Protein AF-A0A947VUD4-F1 (afdb_monomer)

Foldseek 3Di:
DDPVVVVVVVVVVVVVVVVVVVVVVVVVVVVVLQQAWEWEKEKAFADPDDFFKEWEKEAEQALAWDFQQNYKYKYWAAPPWDKDWPCVPQWPFDFPDWDADPNGITGMTITRDGGGDHHGDIDTHTMMGTPDDPPTGIDMDIDTDGPPPQDPDDDVNDQWDWDFDADPNGTYIYIYGYHYDDDDVVVVLVVLVVVLVVCVVVVWQKAWEDQVLCVLVVHHQVVDDDQATEMETQDPVSVVVCCVVQVVFWPAPWDQDQQQRKIWTWGADNSHIYIYIYGPNPLPNVCSVPFDWDQDPNDTHGYHDLVSNLSSLVSSCVRPPDDPVSVSSNVRSVVVVVVVD

Sequence (341 aa):
MDCDFWKTVLINVIAGAIVFILFSIFLIYLINHYRRPRLKLVCYKEFTREFNWLEVNIRNNGKTSLKEREINWHLYIPKSIDIEFLEKNKYKNEYAGPKKILNEPYNHYRDYNKFNSFPEREITIAKIKLNSIEDKKFKIYYYFSTLLGMQPRRTWGKWWYHKIAEKNGEIRFRYVPFIRIDYSMDVFKEVLLQINRELNKEKIRYLLVGSYALYLQGLVYNEKMPKDIDIIVSSQAELQKIENAWKEYIIEDRKQIPSTGGEQTRFRIKGVEVEVFWETKKTYSNFLEKPKWKKVDGQNIPLISPKDELEAKKAVVALRGYYNEDREKIEWLENLLSNKK

pLDDT: mean 77.35, std 18.02, range [33.47, 98.38]

Solvent-accessible surface area (backbone atoms only — not comparable to full-atom values): 18980 Å² total; per-residue (Å²): 134,61,72,64,59,56,50,54,53,50,51,52,52,53,52,52,50,52,53,52,50,54,49,49,53,49,50,52,49,48,54,54,62,64,60,37,37,34,45,36,40,36,44,45,76,60,39,95,68,84,60,45,31,47,35,38,25,45,26,28,72,18,74,40,57,48,52,77,60,50,50,40,41,37,39,34,38,40,64,88,51,50,72,42,69,77,51,60,90,84,41,71,70,39,79,74,46,80,44,74,58,97,89,39,62,20,39,28,35,34,37,66,60,75,50,81,34,48,53,77,34,75,40,80,77,43,46,33,38,51,78,54,71,82,91,68,45,51,25,75,48,70,48,81,48,40,82,74,76,63,63,69,72,69,58,93,83,43,67,50,54,75,45,79,45,75,58,96,92,36,36,32,40,36,40,34,45,55,43,53,61,76,80,57,69,66,57,57,50,53,43,51,58,48,50,54,53,53,34,57,72,72,68,51,64,58,29,30,32,68,60,40,31,36,42,80,71,79,40,66,63,89,84,47,77,62,83,47,43,40,35,40,32,83,36,68,69,52,52,52,50,48,50,65,76,42,55,92,30,57,77,40,76,78,39,78,35,81,62,45,63,19,40,37,36,34,30,42,54,98,44,46,39,33,40,41,34,26,57,69,70,37,56,63,56,68,46,59,82,67,48,44,74,43,80,54,96,89,40,77,42,44,20,52,45,72,68,54,48,43,53,23,48,53,50,50,32,75,57,63,51,85,48,74,71,57,50,55,49,44,54,51,44,52,55,59,61,58,77,72,113

Structure (mmCIF, N/CA/C/O backbone):
data_AF-A0A947VUD4-F1
#
_entry.id   AF-A0A947VUD4-F1
#
loop_
_atom_site.group_PDB
_atom_site.id
_atom_site.type_symbol
_atom_site.label_atom_id
_atom_site.label_alt_id
_atom_site.label_comp_id
_atom_site.label_asym_id
_atom_site.label_entity_id
_atom_site.label_seq_id
_atom_site.pdbx_PDB_ins_code
_atom_site.Cartn_x
_atom_site.Cartn_y
_atom_site.Cartn_z
_atom_site.occupancy
_atom_site.B_iso_or_equiv
_atom_site.auth_seq_id
_atom_site.auth_comp_id
_atom_site.auth_asym_id
_atom_site.auth_atom_id
_atom_site.pdbx_PDB_model_num
ATOM 1 N N . MET A 1 1 ? -46.675 -17.020 -36.380 1.00 60.97 1 MET A N 1
ATOM 2 C CA . MET A 1 1 ? -45.262 -16.594 -36.284 1.00 60.97 1 MET A CA 1
ATOM 3 C C . MET A 1 1 ? -44.427 -17.845 -36.175 1.00 60.97 1 MET A C 1
ATOM 5 O O . MET A 1 1 ? -44.702 -18.645 -35.289 1.00 60.97 1 MET A O 1
ATOM 9 N N . ASP A 1 2 ? -43.489 -18.035 -37.095 1.00 83.56 2 ASP A N 1
ATOM 10 C CA . ASP A 1 2 ? -42.713 -19.269 -37.183 1.00 83.56 2 ASP A CA 1
ATOM 11 C C . ASP A 1 2 ? -41.745 -19.426 -36.010 1.00 83.56 2 ASP A C 1
ATOM 13 O O . ASP A 1 2 ? -41.065 -18.477 -35.612 1.00 83.56 2 ASP A O 1
ATOM 17 N N . CYS A 1 3 ? -41.660 -20.645 -35.476 1.00 84.88 3 CYS A N 1
ATOM 18 C CA . CYS A 1 3 ? -40.696 -21.010 -34.437 1.00 84.88 3 CYS A CA 1
ATOM 19 C C . CYS A 1 3 ? -39.252 -20.732 -34.895 1.00 84.88 3 CYS A C 1
ATOM 21 O O . CYS A 1 3 ? -38.398 -20.344 -34.097 1.00 84.88 3 CYS A O 1
ATOM 23 N N . ASP A 1 4 ? -38.996 -20.853 -36.197 1.00 91.44 4 ASP A N 1
ATOM 24 C CA . ASP A 1 4 ? -37.671 -20.664 -36.775 1.00 91.44 4 ASP A CA 1
ATOM 25 C C . ASP A 1 4 ? -37.243 -19.193 -36.829 1.00 91.44 4 ASP A C 1
ATOM 27 O O . ASP A 1 4 ? -36.070 -18.904 -36.605 1.00 91.44 4 ASP A O 1
ATOM 31 N N . PHE A 1 5 ? -38.183 -18.249 -36.969 1.00 91.75 5 PHE A N 1
ATOM 32 C CA . PHE A 1 5 ? -37.875 -16.817 -36.864 1.00 91.75 5 P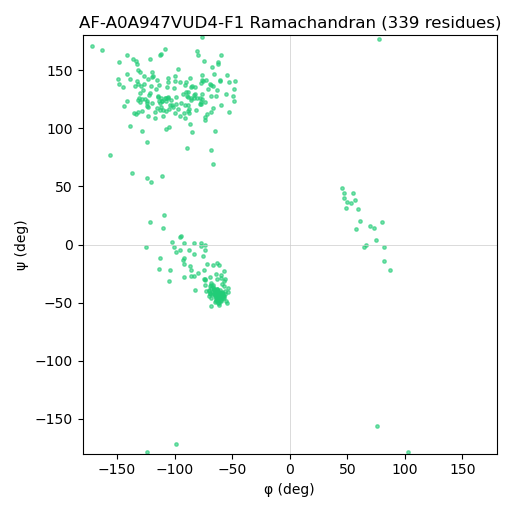HE A CA 1
ATOM 33 C C . PHE A 1 5 ? -37.293 -16.474 -35.486 1.00 91.75 5 PHE A C 1
ATOM 35 O O . PHE A 1 5 ? -36.233 -15.855 -35.381 1.00 91.75 5 PHE A O 1
ATOM 42 N N . TRP A 1 6 ? -37.944 -16.933 -34.415 1.00 91.56 6 TRP A N 1
ATOM 43 C CA . TRP A 1 6 ? -37.491 -16.668 -33.049 1.00 91.56 6 TRP A CA 1
ATOM 44 C C . TRP A 1 6 ? -36.177 -17.378 -32.711 1.00 91.56 6 TRP A C 1
ATOM 46 O O . TRP A 1 6 ? -35.350 -16.805 -31.999 1.00 91.56 6 TRP A O 1
ATOM 56 N N . LYS A 1 7 ? -35.926 -18.573 -33.266 1.00 92.50 7 LYS A N 1
ATOM 57 C CA . LYS A 1 7 ? -34.618 -19.241 -33.155 1.00 92.50 7 LYS A CA 1
ATOM 58 C C . LYS A 1 7 ? -33.511 -18.428 -33.823 1.00 92.50 7 LYS A C 1
ATOM 60 O O . LYS A 1 7 ? -32.467 -18.226 -33.209 1.00 92.50 7 LYS A O 1
ATOM 65 N N . THR A 1 8 ? -33.728 -17.928 -35.041 1.00 92.69 8 THR A N 1
ATOM 66 C CA . THR A 1 8 ? -32.739 -17.096 -35.745 1.00 92.69 8 THR A CA 1
ATOM 67 C C . THR A 1 8 ? -32.442 -15.809 -34.979 1.00 92.69 8 THR A C 1
ATOM 69 O O . THR A 1 8 ? -31.276 -15.444 -34.820 1.00 92.69 8 THR A O 1
ATOM 72 N N . VAL A 1 9 ? -33.473 -15.147 -34.443 1.00 89.81 9 VAL A N 1
ATOM 73 C CA . VAL A 1 9 ? -33.302 -13.959 -33.592 1.00 89.81 9 VAL A CA 1
ATOM 74 C C . VAL A 1 9 ? -32.471 -14.296 -32.351 1.00 89.81 9 VAL A C 1
ATOM 76 O O . VAL A 1 9 ? -31.495 -13.602 -32.069 1.00 89.81 9 VAL A O 1
ATOM 79 N N . LEU A 1 10 ? -32.791 -15.385 -31.646 1.00 91.94 10 LEU A N 1
ATOM 80 C CA . LEU A 1 10 ? -32.056 -15.806 -30.451 1.00 91.94 10 LEU A CA 1
ATOM 81 C C . LEU A 1 10 ? -30.583 -16.126 -30.753 1.00 91.94 10 LEU A C 1
ATOM 83 O O . LEU A 1 10 ? -29.703 -15.682 -30.017 1.00 91.94 10 LEU A O 1
ATOM 87 N N . ILE A 1 11 ? -30.299 -16.841 -31.847 1.00 95.12 11 ILE A N 1
ATOM 88 C CA . ILE A 1 11 ? -28.927 -17.168 -32.272 1.00 95.12 11 ILE A CA 1
ATOM 89 C C . ILE A 1 11 ? -28.123 -15.891 -32.536 1.00 95.12 11 ILE A C 1
ATOM 91 O O . ILE A 1 11 ? -27.000 -15.765 -32.050 1.00 95.12 11 ILE A O 1
ATOM 95 N N . ASN A 1 12 ? -28.700 -14.920 -33.247 1.00 93.38 12 ASN A N 1
ATOM 96 C CA . ASN A 1 12 ? -28.028 -13.653 -33.536 1.00 93.38 12 ASN A CA 1
ATOM 97 C C . ASN A 1 12 ? -27.784 -12.818 -32.272 1.00 93.38 12 ASN A C 1
ATOM 99 O O . ASN A 1 12 ? -26.720 -12.216 -32.134 1.00 93.38 12 ASN A O 1
ATOM 103 N N . VAL A 1 13 ? -28.726 -12.815 -31.322 1.00 91.56 13 VAL A N 1
ATOM 104 C CA . VAL A 1 13 ? -28.551 -12.145 -30.023 1.00 91.56 13 VAL A CA 1
ATOM 105 C C . VAL A 1 13 ? -27.419 -12.793 -29.222 1.00 91.56 13 VAL A C 1
ATOM 107 O O . VAL A 1 13 ? -26.556 -12.084 -28.704 1.00 91.56 13 VAL A O 1
ATOM 110 N N . ILE A 1 14 ? -27.368 -14.128 -29.162 1.00 94.38 14 ILE A N 1
ATOM 111 C CA . ILE A 1 14 ? -26.293 -14.863 -28.477 1.00 94.38 14 ILE A CA 1
ATOM 112 C C . ILE A 1 14 ? -24.941 -14.594 -29.150 1.00 94.38 14 ILE A C 1
ATOM 114 O O . ILE A 1 14 ? -23.967 -14.287 -28.463 1.00 94.38 14 ILE A O 1
ATOM 118 N N . ALA A 1 15 ? -24.872 -14.651 -30.482 1.00 94.00 15 ALA A N 1
ATOM 119 C CA . ALA A 1 15 ? -23.653 -14.358 -31.231 1.00 94.00 15 ALA A CA 1
ATOM 120 C C . ALA A 1 15 ? -23.167 -12.919 -30.983 1.00 94.00 15 ALA A C 1
ATOM 122 O O . ALA A 1 15 ? -21.988 -12.708 -30.693 1.00 94.00 15 ALA A O 1
ATOM 123 N N . GLY A 1 16 ? -24.078 -11.940 -31.008 1.00 93.19 16 GLY A N 1
ATOM 124 C CA . GLY A 1 16 ? -23.777 -10.546 -30.679 1.00 93.19 16 GLY A CA 1
ATOM 125 C C . GLY A 1 16 ? -23.241 -10.377 -29.254 1.00 93.19 16 GLY A C 1
ATOM 126 O O . GLY A 1 16 ? -22.236 -9.693 -29.050 1.00 93.19 16 GLY A O 1
ATOM 127 N N . ALA A 1 17 ? -23.847 -11.057 -28.276 1.00 90.62 17 ALA A N 1
ATOM 128 C CA . ALA A 1 17 ? -23.387 -11.040 -26.889 1.00 90.62 17 ALA A CA 1
ATOM 129 C C . ALA A 1 17 ? -21.979 -11.645 -26.733 1.00 90.62 17 ALA A C 1
ATOM 131 O O . ALA A 1 17 ? -21.136 -11.066 -26.047 1.00 90.62 17 ALA A O 1
ATOM 132 N N . ILE A 1 18 ? -21.688 -12.762 -27.408 1.00 92.88 18 ILE A N 1
ATOM 133 C CA . ILE A 1 18 ? -20.359 -13.396 -27.387 1.00 92.88 18 ILE A CA 1
ATOM 134 C C . ILE A 1 18 ? -19.300 -12.456 -27.973 1.00 92.88 18 ILE A C 1
ATOM 136 O O . ILE A 1 18 ? -18.256 -12.248 -27.352 1.00 92.88 18 ILE A O 1
ATOM 140 N N . VAL A 1 19 ? -19.569 -11.845 -29.132 1.00 92.56 19 VAL A N 1
ATOM 141 C CA . VAL A 1 19 ? -18.643 -10.890 -29.766 1.00 92.56 19 VAL A CA 1
ATOM 142 C C . VAL A 1 19 ? -18.378 -9.696 -28.847 1.00 92.56 19 VAL A C 1
ATOM 144 O O . VAL A 1 19 ? -17.222 -9.313 -28.661 1.00 92.56 19 VAL A O 1
ATOM 147 N N . PHE A 1 20 ? -19.417 -9.146 -28.215 1.00 89.94 20 PHE A N 1
ATOM 148 C CA . PHE A 1 20 ? -19.278 -8.036 -27.272 1.00 89.94 20 PHE A CA 1
ATOM 149 C C . PHE A 1 20 ? -18.426 -8.401 -26.044 1.00 89.94 20 PHE A C 1
ATOM 151 O O . PHE A 1 20 ? -17.565 -7.617 -25.630 1.00 89.94 20 PHE A O 1
ATOM 158 N N . ILE A 1 21 ? -18.615 -9.599 -25.480 1.00 90.69 21 ILE A N 1
ATOM 159 C CA . ILE A 1 21 ? -17.828 -10.095 -24.340 1.00 90.69 21 ILE A CA 1
ATOM 160 C C . ILE A 1 21 ? -16.359 -10.267 -24.740 1.00 90.69 21 ILE A C 1
ATOM 162 O O . ILE A 1 21 ? -15.472 -9.774 -24.042 1.00 90.69 21 ILE A O 1
ATOM 166 N N . LEU A 1 22 ? -16.088 -10.915 -25.877 1.00 89.31 22 LEU A N 1
ATOM 167 C CA . LEU A 1 22 ? -14.724 -11.117 -26.373 1.00 89.31 22 LEU A CA 1
ATOM 168 C C . LEU A 1 22 ? -14.025 -9.784 -26.661 1.00 89.31 22 LEU A C 1
ATOM 170 O O . LEU A 1 22 ? -12.870 -9.601 -26.273 1.00 89.31 22 LEU A O 1
ATOM 174 N N . PHE A 1 23 ? -14.731 -8.828 -27.269 1.00 85.94 23 PHE A N 1
ATOM 175 C CA . PHE A 1 23 ? -14.202 -7.488 -27.507 1.00 85.94 23 PHE A CA 1
ATOM 176 C C . PHE A 1 23 ? -13.921 -6.739 -26.199 1.00 85.94 23 PHE A C 1
ATOM 178 O O . PHE A 1 23 ? -12.871 -6.116 -26.066 1.00 85.94 23 PHE A O 1
ATOM 185 N N . SER A 1 24 ? -14.796 -6.851 -25.197 1.00 82.88 24 SER A N 1
ATOM 186 C CA . SER A 1 24 ? -14.575 -6.257 -23.871 1.00 82.88 24 SER A CA 1
ATOM 187 C C . SER A 1 24 ? -13.358 -6.860 -23.167 1.00 82.88 24 SER A C 1
ATOM 189 O O . SER A 1 24 ? -12.537 -6.123 -22.622 1.00 82.88 24 SER A O 1
ATOM 191 N N . ILE A 1 25 ? -13.181 -8.186 -23.227 1.00 82.62 25 ILE A N 1
ATOM 192 C CA . ILE A 1 25 ? -11.988 -8.870 -22.701 1.00 82.62 25 ILE A CA 1
ATOM 193 C C . ILE A 1 25 ? -10.729 -8.383 -23.427 1.00 82.62 25 ILE A C 1
ATOM 195 O O . ILE A 1 25 ? -9.727 -8.070 -22.780 1.00 82.62 25 ILE A O 1
ATOM 199 N N . PHE A 1 26 ? -10.779 -8.274 -24.757 1.00 83.38 26 PHE A N 1
ATOM 200 C CA . PHE A 1 26 ? -9.682 -7.744 -25.561 1.00 83.38 26 PHE A CA 1
ATOM 201 C C . PHE A 1 26 ? -9.360 -6.286 -25.207 1.00 83.38 26 PHE A C 1
ATOM 203 O O . PHE A 1 26 ? -8.190 -5.946 -25.039 1.00 83.38 26 PHE A O 1
ATOM 210 N N . LEU A 1 27 ? -10.369 -5.435 -25.016 1.00 76.75 27 LEU A N 1
ATOM 211 C CA . LEU A 1 27 ? -10.187 -4.035 -24.640 1.00 76.75 27 LEU A CA 1
ATOM 212 C C . LEU A 1 27 ? -9.585 -3.905 -23.235 1.00 76.75 27 LEU A C 1
ATOM 214 O O . LEU A 1 27 ? -8.649 -3.133 -23.045 1.00 76.75 27 LEU A O 1
ATOM 218 N N . ILE A 1 28 ? -10.050 -4.700 -22.265 1.00 70.62 28 ILE A N 1
ATOM 219 C CA . ILE A 1 28 ? -9.462 -4.775 -20.917 1.00 70.62 28 ILE A CA 1
ATOM 220 C C . ILE A 1 28 ? -8.007 -5.243 -21.001 1.00 70.62 28 ILE A C 1
ATOM 222 O O . ILE A 1 28 ? -7.130 -4.646 -20.375 1.00 70.62 28 ILE A O 1
ATOM 226 N N . TYR A 1 29 ? -7.725 -6.279 -21.796 1.00 78.38 29 TYR A N 1
ATOM 227 C CA . TYR A 1 29 ? -6.362 -6.744 -22.044 1.00 78.38 29 TYR A CA 1
ATOM 228 C C . TYR A 1 29 ? -5.492 -5.630 -22.631 1.00 78.38 29 TYR A C 1
ATOM 230 O O . TYR A 1 29 ? -4.378 -5.417 -22.153 1.00 78.38 29 TYR A O 1
ATOM 238 N N . LEU A 1 30 ? -6.001 -4.896 -23.621 1.00 70.88 30 LEU A N 1
ATOM 239 C CA . LEU A 1 30 ? -5.296 -3.814 -24.294 1.00 70.88 30 LEU A CA 1
ATOM 240 C C . LEU A 1 30 ? -5.015 -2.661 -23.321 1.00 70.88 30 LEU A C 1
ATOM 242 O O . LEU A 1 30 ? -3.862 -2.264 -23.161 1.00 70.88 30 LEU A O 1
ATOM 246 N N . ILE A 1 31 ? -6.025 -2.196 -22.582 1.00 66.62 31 ILE A N 1
ATOM 247 C CA . ILE A 1 31 ? -5.882 -1.180 -21.529 1.00 66.62 31 ILE A CA 1
ATOM 248 C C . ILE A 1 31 ? -4.832 -1.619 -20.504 1.00 66.62 31 ILE A C 1
ATOM 250 O O . ILE A 1 31 ? -3.905 -0.862 -20.208 1.00 66.62 31 ILE A O 1
ATOM 254 N N . ASN A 1 32 ? -4.917 -2.854 -20.006 1.00 62.78 32 ASN A N 1
ATOM 255 C CA . ASN A 1 32 ? -3.951 -3.394 -19.053 1.00 62.78 32 ASN A CA 1
ATOM 256 C C . ASN A 1 32 ? -2.546 -3.490 -19.655 1.00 62.78 32 ASN A C 1
ATOM 258 O O . ASN A 1 32 ? -1.571 -3.181 -18.979 1.00 62.78 32 ASN A O 1
ATOM 262 N N . HIS A 1 33 ? -2.415 -3.878 -20.924 1.00 65.44 33 HIS A N 1
ATOM 263 C CA . HIS A 1 33 ? -1.137 -3.951 -21.626 1.00 65.44 33 HIS A CA 1
ATOM 264 C C . HIS A 1 33 ? -0.489 -2.566 -21.782 1.00 65.44 33 HIS A C 1
ATOM 266 O O . HIS A 1 33 ? 0.713 -2.416 -21.548 1.00 65.44 33 HIS A O 1
ATOM 272 N N . TYR A 1 34 ? -1.272 -1.543 -22.138 1.00 61.34 34 TYR A N 1
ATOM 273 C CA . TYR A 1 34 ? -0.784 -0.171 -22.293 1.00 61.34 34 TYR A CA 1
ATOM 274 C C . TYR A 1 34 ? -0.493 0.520 -20.956 1.00 61.34 34 TYR A C 1
ATOM 276 O O . TYR A 1 34 ? 0.424 1.336 -20.896 1.00 61.34 34 TYR A O 1
ATOM 284 N N . ARG A 1 35 ? -1.200 0.166 -19.876 1.00 56.06 35 ARG A N 1
ATOM 285 C CA . ARG A 1 35 ? -0.977 0.719 -18.527 1.00 56.06 35 ARG A CA 1
ATOM 286 C C . ARG A 1 35 ? 0.262 0.173 -17.811 1.00 56.06 35 ARG A C 1
ATOM 288 O O . ARG A 1 35 ? 0.645 0.724 -16.782 1.00 56.06 35 ARG A O 1
ATOM 295 N N . ARG A 1 36 ? 0.915 -0.871 -18.335 1.00 58.88 36 ARG A N 1
ATOM 296 C CA . ARG A 1 36 ? 2.110 -1.462 -17.707 1.00 58.88 36 ARG A CA 1
ATOM 297 C C . ARG A 1 36 ? 3.285 -0.473 -17.655 1.00 58.88 36 ARG A C 1
ATOM 299 O O . ARG A 1 36 ? 3.614 0.117 -18.692 1.00 58.88 36 ARG A O 1
ATOM 306 N N . PRO A 1 37 ? 3.969 -0.338 -16.503 1.00 56.22 37 PRO A N 1
ATOM 307 C CA . PRO A 1 37 ? 5.265 0.324 -16.406 1.00 56.22 37 PRO A CA 1
ATOM 308 C C . PRO A 1 37 ? 6.249 -0.164 -17.478 1.00 56.22 37 PRO A C 1
ATOM 310 O O . PRO A 1 37 ? 6.388 -1.367 -17.721 1.00 56.22 37 PRO A O 1
ATOM 313 N N . ARG A 1 38 ? 6.941 0.778 -18.133 1.00 59.75 38 ARG A N 1
ATOM 314 C CA . ARG A 1 38 ? 7.948 0.480 -19.159 1.00 59.75 38 ARG A CA 1
ATOM 315 C C . ARG A 1 38 ? 9.314 0.981 -18.708 1.00 59.75 38 ARG A C 1
ATOM 317 O O . ARG A 1 38 ? 9.584 2.184 -18.733 1.00 59.75 38 ARG A O 1
ATOM 324 N N . LEU A 1 39 ? 10.197 0.051 -18.367 1.00 63.22 39 LEU A N 1
ATOM 325 C CA . LEU A 1 39 ? 11.610 0.346 -18.155 1.00 63.22 39 LEU A CA 1
ATOM 326 C C . LEU A 1 39 ? 12.301 0.396 -19.524 1.00 63.22 39 LEU A C 1
ATOM 328 O O . LEU A 1 39 ? 12.348 -0.612 -20.224 1.00 63.22 39 LEU A O 1
ATOM 332 N N . LYS A 1 40 ? 12.828 1.551 -19.941 1.00 65.06 40 LYS A N 1
ATOM 333 C CA . LYS A 1 40 ? 13.604 1.661 -21.185 1.00 65.06 40 LYS A CA 1
ATOM 334 C C . LYS A 1 40 ? 15.060 1.983 -20.859 1.00 65.06 40 LYS A C 1
ATOM 336 O O . LYS A 1 40 ? 15.359 3.004 -20.245 1.00 65.06 40 LYS A O 1
ATOM 341 N N . LEU A 1 41 ? 15.969 1.129 -21.306 1.00 67.00 41 LEU A N 1
ATOM 342 C CA . LEU A 1 41 ? 17.409 1.345 -21.235 1.00 67.00 41 LEU A CA 1
ATOM 343 C C . LEU A 1 41 ? 17.938 1.619 -22.646 1.00 67.00 41 LEU A C 1
ATOM 345 O O . LEU A 1 41 ? 17.676 0.842 -23.562 1.00 67.00 41 LEU A O 1
ATOM 349 N N . VAL A 1 42 ? 18.646 2.730 -22.839 1.00 63.12 42 VAL A N 1
ATOM 350 C CA . VAL A 1 42 ? 19.171 3.160 -24.142 1.00 63.12 42 VAL A CA 1
ATOM 351 C C . VAL A 1 42 ? 20.690 3.334 -24.056 1.00 63.12 42 VAL A C 1
ATOM 353 O O . VAL A 1 42 ? 21.207 4.250 -23.425 1.00 63.12 42 VAL A O 1
ATOM 356 N N . CYS A 1 43 ? 21.447 2.463 -24.707 1.00 63.84 43 CYS A N 1
ATOM 357 C CA . CYS A 1 43 ? 22.905 2.548 -24.719 1.00 63.84 43 CYS A CA 1
ATOM 358 C C . CYS A 1 43 ? 23.378 3.510 -25.823 1.00 63.84 43 CYS A C 1
ATOM 360 O O . CYS A 1 43 ? 23.499 3.111 -26.964 1.00 63.84 43 CYS A O 1
ATOM 362 N N . TYR A 1 44 ? 23.664 4.768 -25.526 1.00 59.72 44 TYR A N 1
ATOM 363 C CA . TYR A 1 44 ? 24.331 5.703 -26.444 1.00 59.72 44 TYR A CA 1
ATOM 364 C C . TYR A 1 44 ? 25.848 5.446 -26.549 1.00 59.72 44 TYR A C 1
ATOM 366 O O . TYR A 1 44 ? 26.405 4.567 -25.889 1.00 59.72 44 TYR A O 1
ATOM 374 N N . LYS A 1 45 ? 26.549 6.224 -27.381 1.00 54.06 45 LYS A N 1
ATOM 375 C CA . LYS A 1 45 ? 27.951 6.008 -27.781 1.00 54.06 45 LYS A CA 1
ATOM 376 C C . LYS A 1 45 ? 28.955 7.046 -27.222 1.00 54.06 45 LYS A C 1
ATOM 378 O O . LYS A 1 45 ? 29.602 7.727 -27.997 1.00 54.06 45 LYS A O 1
ATOM 383 N N . GLU A 1 46 ? 29.100 7.225 -25.902 1.00 49.75 46 GLU A N 1
ATOM 384 C CA . GLU A 1 46 ? 30.074 8.166 -25.289 1.00 49.75 46 GLU A CA 1
ATOM 385 C C . GLU A 1 46 ? 30.500 7.805 -23.812 1.00 49.75 46 GLU A C 1
ATOM 387 O O . GLU A 1 46 ? 30.039 8.439 -22.869 1.00 49.75 46 GLU A O 1
ATOM 392 N N . PHE A 1 47 ? 31.388 6.823 -23.544 1.00 45.72 47 PHE A N 1
ATOM 393 C CA . PHE A 1 47 ? 32.081 6.652 -22.226 1.00 45.72 47 PHE A CA 1
ATOM 394 C C . PHE A 1 47 ? 33.567 7.014 -22.301 1.00 45.72 47 PHE A C 1
ATOM 396 O O . PHE A 1 47 ? 34.148 7.078 -23.378 1.00 45.72 47 PHE A O 1
ATOM 403 N N . THR A 1 48 ? 34.214 7.135 -21.141 1.00 40.66 48 THR A N 1
ATOM 404 C CA . THR A 1 48 ? 35.674 7.284 -20.999 1.00 40.66 48 THR A CA 1
ATOM 405 C C . THR A 1 48 ? 36.404 6.000 -20.578 1.00 40.66 48 THR A C 1
ATOM 407 O O . THR A 1 48 ? 37.617 6.037 -20.403 1.00 40.66 48 THR A O 1
ATOM 410 N N . ARG A 1 49 ? 35.703 4.867 -20.411 1.00 46.81 49 ARG A N 1
ATOM 411 C CA . ARG A 1 49 ? 36.281 3.563 -20.024 1.00 46.81 49 ARG A CA 1
ATOM 412 C C . ARG A 1 49 ? 35.662 2.405 -20.808 1.00 46.81 49 ARG A C 1
ATOM 414 O O . ARG A 1 49 ? 34.458 2.403 -21.057 1.00 46.81 49 ARG A O 1
ATOM 421 N N . GLU A 1 50 ? 36.490 1.433 -21.159 1.00 55.81 50 GLU A N 1
ATOM 422 C CA . GLU A 1 50 ? 36.095 0.200 -21.843 1.00 55.81 50 GLU A CA 1
ATOM 423 C C . GLU A 1 50 ? 35.415 -0.761 -20.860 1.00 55.81 50 GLU A C 1
ATOM 425 O O . GLU A 1 50 ? 35.791 -0.834 -19.689 1.00 55.81 50 GLU A O 1
ATOM 430 N N . PHE A 1 51 ? 34.377 -1.470 -21.303 1.00 59.50 51 PHE A N 1
ATOM 431 C CA . PHE A 1 51 ? 33.753 -2.535 -20.520 1.00 59.50 51 PHE A CA 1
ATOM 432 C C . PHE A 1 51 ? 33.285 -3.661 -21.432 1.00 59.50 51 PHE A C 1
ATOM 434 O O . PHE A 1 51 ? 32.655 -3.413 -22.451 1.00 59.50 51 PHE A O 1
ATOM 441 N N . ASN A 1 52 ? 33.550 -4.902 -21.030 1.00 68.25 52 ASN A N 1
ATOM 442 C CA . ASN A 1 52 ? 33.274 -6.087 -21.849 1.00 68.25 52 ASN A CA 1
ATOM 443 C C . ASN A 1 52 ? 31.880 -6.663 -21.545 1.00 68.25 52 ASN A C 1
ATOM 445 O O . ASN A 1 52 ? 31.331 -7.446 -22.321 1.00 68.25 52 ASN A O 1
ATOM 449 N N . TRP A 1 53 ? 31.301 -6.265 -20.402 1.00 70.75 53 TRP A N 1
ATOM 450 C CA . TRP A 1 53 ? 30.031 -6.781 -19.898 1.00 70.75 53 TRP A CA 1
ATOM 451 C C . TRP A 1 53 ? 29.118 -5.664 -19.414 1.00 70.75 53 TRP A C 1
ATOM 453 O O . TRP A 1 53 ? 29.536 -4.789 -18.651 1.00 70.75 53 TRP A O 1
ATOM 463 N N . LEU A 1 54 ? 27.843 -5.775 -19.778 1.00 72.62 54 LEU A N 1
ATOM 464 C CA . LEU A 1 54 ? 26.740 -5.007 -19.219 1.00 72.62 54 LEU A CA 1
ATOM 465 C C . LEU A 1 54 ? 25.825 -5.951 -18.430 1.00 72.62 54 LEU A C 1
ATOM 467 O O . LEU A 1 54 ? 25.200 -6.854 -18.986 1.00 72.62 54 LEU A O 1
ATOM 471 N N . GLU A 1 55 ? 25.743 -5.732 -17.123 1.00 77.31 55 GLU A N 1
ATOM 472 C CA . GLU A 1 55 ? 24.797 -6.392 -16.227 1.00 77.31 55 GLU A CA 1
ATOM 473 C C . GLU A 1 55 ? 23.726 -5.374 -15.822 1.00 77.31 55 GLU A C 1
ATOM 475 O O . GLU A 1 55 ? 24.040 -4.307 -15.295 1.00 77.31 55 GLU A O 1
ATOM 480 N N . VAL A 1 56 ? 22.459 -5.686 -16.070 1.00 72.06 56 VAL A N 1
ATOM 481 C CA . VAL A 1 56 ? 21.319 -4.850 -15.684 1.00 72.06 56 VAL A CA 1
ATOM 482 C C . VAL A 1 56 ? 20.566 -5.566 -14.575 1.00 72.06 56 VAL A C 1
ATOM 484 O O . VAL A 1 56 ? 19.994 -6.631 -14.809 1.00 72.06 56 VAL A O 1
ATOM 487 N N . ASN A 1 57 ? 20.538 -4.968 -13.386 1.00 72.44 57 ASN A N 1
ATOM 488 C CA . ASN A 1 57 ? 19.839 -5.501 -12.221 1.00 72.44 57 ASN A CA 1
ATOM 489 C C . ASN A 1 57 ? 18.691 -4.579 -11.827 1.00 72.44 57 ASN A C 1
ATOM 491 O O . ASN A 1 57 ? 18.901 -3.406 -11.588 1.00 72.44 57 ASN A O 1
ATOM 495 N N . ILE A 1 58 ? 17.474 -5.075 -11.675 1.00 67.12 58 ILE A N 1
ATOM 496 C CA . ILE A 1 58 ? 16.399 -4.280 -11.078 1.00 67.12 58 ILE A CA 1
ATOM 497 C C . ILE A 1 58 ? 16.435 -4.476 -9.568 1.00 67.12 58 ILE A C 1
ATOM 499 O O . ILE A 1 58 ? 16.440 -5.614 -9.100 1.00 67.12 58 ILE A O 1
ATOM 503 N N . ARG A 1 59 ? 16.398 -3.379 -8.805 1.00 65.25 59 ARG A N 1
ATOM 504 C CA . ARG A 1 59 ? 16.095 -3.436 -7.374 1.00 65.25 59 ARG A CA 1
ATOM 505 C C . ARG A 1 59 ? 14.689 -2.919 -7.122 1.00 65.25 59 ARG A C 1
ATOM 507 O O . ARG A 1 59 ? 14.337 -1.804 -7.516 1.00 65.25 59 ARG A O 1
ATOM 514 N N . ASN A 1 60 ? 13.893 -3.733 -6.447 1.00 64.56 60 ASN A N 1
ATOM 515 C CA . ASN A 1 60 ? 12.561 -3.346 -6.026 1.00 64.56 60 ASN A CA 1
ATOM 516 C C . ASN A 1 60 ? 12.625 -2.637 -4.671 1.00 64.56 60 ASN A C 1
ATOM 518 O O . ASN A 1 60 ? 12.794 -3.278 -3.641 1.00 64.56 60 ASN A O 1
ATOM 522 N N . ASN A 1 61 ? 12.491 -1.313 -4.684 1.00 58.03 61 ASN A N 1
ATOM 523 C CA . ASN A 1 61 ? 12.422 -0.489 -3.473 1.00 58.03 61 ASN A CA 1
ATOM 524 C C . ASN A 1 61 ? 10.964 -0.218 -3.047 1.00 58.03 61 ASN A C 1
ATOM 526 O O . ASN A 1 61 ? 10.718 0.617 -2.176 1.00 58.03 61 ASN A O 1
ATOM 530 N N . GLY A 1 62 ? 9.990 -0.853 -3.706 1.00 53.94 62 GLY A N 1
ATOM 531 C CA . GLY A 1 62 ? 8.586 -0.851 -3.303 1.00 53.94 62 GLY A CA 1
ATOM 532 C C . GLY A 1 62 ? 8.304 -1.862 -2.188 1.00 53.94 62 GLY A C 1
ATOM 533 O O . GLY A 1 62 ? 9.121 -2.732 -1.891 1.00 53.94 62 GLY A O 1
ATOM 534 N N . LYS A 1 63 ? 7.126 -1.749 -1.565 1.00 51.41 63 LYS A N 1
ATOM 535 C CA . LYS A 1 63 ? 6.719 -2.592 -0.426 1.00 51.41 63 LYS A CA 1
ATOM 536 C C . LYS A 1 63 ? 6.135 -3.976 -0.835 1.00 51.41 63 LYS A C 1
ATOM 538 O O . LYS A 1 63 ? 5.965 -4.823 0.040 1.00 51.41 63 LYS A O 1
ATOM 543 N N . THR A 1 64 ? 5.877 -4.264 -2.125 1.00 48.50 64 THR A N 1
ATOM 544 C CA . THR A 1 64 ? 5.407 -5.588 -2.636 1.00 48.50 64 THR A CA 1
ATOM 545 C C . THR A 1 64 ? 6.432 -6.312 -3.489 1.00 48.50 64 THR A C 1
ATOM 547 O O . THR A 1 64 ? 7.339 -5.679 -4.001 1.00 48.50 64 THR A O 1
ATOM 550 N N . SER A 1 65 ? 6.258 -7.620 -3.728 1.00 50.16 65 SER A N 1
ATOM 551 C CA . SER A 1 65 ? 6.928 -8.304 -4.840 1.00 50.16 65 SER A CA 1
ATOM 552 C C . SER A 1 65 ? 6.406 -7.798 -6.189 1.00 50.16 65 SER A C 1
ATOM 554 O O . SER A 1 65 ? 5.189 -7.697 -6.356 1.00 50.16 65 SER A O 1
ATOM 556 N N . LEU A 1 66 ? 7.296 -7.554 -7.153 1.00 53.25 66 LEU A N 1
ATOM 557 C CA . LEU A 1 66 ? 6.902 -7.355 -8.552 1.00 53.25 66 LEU A CA 1
ATOM 558 C C . LEU A 1 66 ? 6.181 -8.622 -9.035 1.00 53.25 66 LEU A C 1
ATOM 560 O O . LEU A 1 66 ? 6.750 -9.711 -8.954 1.00 53.25 66 LEU A O 1
ATOM 564 N N . LYS A 1 67 ? 4.918 -8.509 -9.459 1.00 50.69 67 LYS A N 1
ATOM 565 C CA . LYS A 1 67 ? 4.159 -9.642 -10.008 1.00 50.69 67 LYS A CA 1
ATOM 566 C C . LYS A 1 67 ? 4.537 -9.895 -11.466 1.00 50.69 67 LYS A C 1
ATOM 568 O O . LYS A 1 67 ? 5.091 -9.051 -12.175 1.00 50.69 67 LYS A O 1
ATOM 573 N N . GLU A 1 68 ? 4.177 -11.089 -11.928 1.00 50.12 68 GLU A N 1
ATOM 574 C CA . GLU A 1 68 ? 4.334 -11.519 -13.313 1.00 50.12 68 GLU A CA 1
ATOM 575 C C . GLU A 1 68 ? 3.801 -10.449 -14.292 1.00 50.12 68 GLU A C 1
ATOM 577 O O . GLU A 1 68 ? 2.630 -10.081 -14.232 1.00 50.12 68 GLU A O 1
ATOM 582 N N . ARG A 1 69 ? 4.648 -9.983 -15.226 1.00 53.84 69 ARG A N 1
ATOM 583 C CA . ARG A 1 69 ? 4.306 -9.034 -16.312 1.00 53.84 69 ARG A CA 1
ATOM 584 C C . ARG A 1 69 ? 4.075 -7.569 -15.898 1.00 53.84 69 ARG A C 1
ATOM 586 O O . ARG A 1 69 ? 3.562 -6.800 -16.714 1.00 53.84 69 ARG A O 1
ATOM 593 N N . GLU A 1 70 ? 4.458 -7.161 -14.687 1.00 55.62 70 GLU A N 1
ATOM 594 C CA . GLU A 1 70 ? 4.319 -5.762 -14.238 1.00 55.62 70 GLU A CA 1
ATOM 595 C C . GLU A 1 70 ? 5.344 -4.805 -14.858 1.00 55.62 70 GLU A C 1
ATOM 597 O O . GLU A 1 70 ? 5.091 -3.606 -14.939 1.00 55.62 70 GLU A O 1
ATOM 602 N N . ILE A 1 71 ? 6.479 -5.311 -15.345 1.00 58.53 71 ILE A N 1
ATOM 603 C CA . ILE A 1 71 ? 7.492 -4.492 -16.014 1.00 58.53 71 ILE A CA 1
ATOM 604 C C . ILE A 1 71 ? 7.730 -5.048 -17.405 1.00 58.53 71 ILE A C 1
ATOM 606 O O . ILE A 1 71 ? 8.210 -6.166 -17.567 1.00 58.53 71 ILE A O 1
ATOM 610 N N . ASN A 1 72 ? 7.454 -4.223 -18.409 1.00 65.88 72 ASN A N 1
ATOM 611 C CA . ASN A 1 72 ? 8.003 -4.437 -19.738 1.00 65.88 72 ASN A CA 1
ATOM 612 C C . ASN A 1 72 ? 9.351 -3.727 -19.784 1.00 65.88 72 ASN A C 1
ATOM 614 O O . ASN A 1 72 ? 9.392 -2.502 -19.606 1.00 65.88 72 ASN A O 1
ATOM 618 N N . TRP A 1 73 ? 10.440 -4.455 -20.026 1.00 74.19 73 TRP A N 1
ATOM 619 C CA . TRP A 1 73 ? 11.722 -3.801 -20.246 1.00 74.19 73 TRP A CA 1
ATOM 620 C C . TRP A 1 73 ? 12.124 -3.828 -21.713 1.00 74.19 73 TRP A C 1
ATOM 622 O O . TRP A 1 73 ? 11.827 -4.747 -22.477 1.00 74.19 73 TRP A O 1
ATOM 632 N N . HIS A 1 74 ? 12.746 -2.731 -22.110 1.00 77.38 74 HIS A N 1
ATOM 633 C CA . HIS A 1 74 ? 13.231 -2.498 -23.452 1.00 77.38 74 HIS A CA 1
ATOM 634 C C . HIS A 1 74 ? 14.691 -2.104 -23.349 1.00 77.38 74 HIS A C 1
ATOM 636 O O . HIS A 1 74 ? 15.032 -1.208 -22.575 1.00 77.38 74 HIS A O 1
ATOM 642 N N . LEU A 1 75 ? 15.521 -2.719 -24.172 1.00 78.62 75 LEU A N 1
ATOM 643 C CA . LEU A 1 75 ? 16.910 -2.351 -24.332 1.00 78.62 75 LEU A CA 1
ATOM 644 C C . LEU A 1 75 ? 17.180 -1.988 -25.773 1.00 78.62 75 LEU A C 1
ATOM 646 O O . LEU A 1 75 ? 16.839 -2.718 -26.700 1.00 78.62 75 LEU A O 1
ATOM 650 N N . TYR A 1 76 ? 17.806 -0.838 -25.934 1.00 79.88 76 TYR A N 1
ATOM 651 C CA . TYR A 1 76 ? 18.199 -0.319 -27.221 1.00 79.88 76 TYR A CA 1
ATOM 652 C C . TYR A 1 76 ? 19.716 -0.258 -27.261 1.00 79.88 76 TYR A C 1
ATOM 654 O O . TYR A 1 76 ? 20.325 0.471 -26.478 1.00 79.88 76 TYR A O 1
ATOM 662 N N . ILE A 1 77 ? 20.307 -1.025 -28.174 1.00 77.38 77 ILE A N 1
ATOM 663 C CA . ILE A 1 77 ? 21.753 -1.071 -28.397 1.00 77.38 77 ILE A CA 1
ATOM 664 C C . ILE A 1 77 ? 22.037 -0.567 -29.813 1.00 77.38 77 ILE A C 1
ATOM 666 O O . ILE A 1 77 ? 21.333 -0.988 -30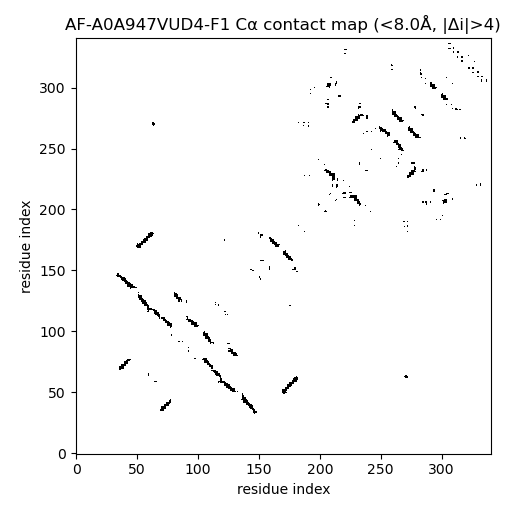.726 1.00 77.38 77 ILE A O 1
ATOM 670 N N . PRO A 1 78 ? 23.018 0.317 -30.046 1.00 79.25 78 PRO A N 1
ATOM 671 C CA . PRO A 1 78 ? 23.369 0.773 -31.383 1.00 79.25 78 PRO A CA 1
ATOM 672 C C . PRO A 1 78 ? 23.631 -0.418 -32.304 1.00 79.25 78 PRO A C 1
ATOM 674 O O . PRO A 1 78 ? 24.266 -1.390 -31.896 1.00 79.25 78 PRO A O 1
ATOM 677 N N . LYS A 1 79 ? 23.171 -0.349 -33.560 1.00 81.62 79 LYS A N 1
ATOM 678 C CA . LYS A 1 79 ? 23.373 -1.443 -34.533 1.00 81.62 79 LYS A CA 1
ATOM 679 C C . LYS A 1 79 ? 24.841 -1.809 -34.761 1.00 81.62 79 LYS A C 1
ATOM 681 O O . LYS A 1 79 ? 25.130 -2.900 -35.229 1.00 81.62 79 LYS A O 1
ATOM 686 N N . SER A 1 80 ? 25.744 -0.879 -34.470 1.00 75.00 80 SER A N 1
ATOM 687 C CA . SER A 1 80 ? 27.187 -1.032 -34.621 1.00 75.00 80 SER A CA 1
ATOM 688 C C . SER A 1 80 ? 27.852 -1.858 -33.516 1.00 75.00 80 SER A C 1
ATOM 690 O O . SER A 1 80 ? 29.069 -2.018 -33.567 1.00 75.00 80 SER A O 1
ATOM 692 N N . ILE A 1 81 ? 27.087 -2.337 -32.528 1.00 73.38 81 ILE A N 1
ATOM 693 C CA . ILE A 1 81 ? 27.567 -3.190 -31.441 1.00 73.38 81 ILE A CA 1
ATOM 694 C C . ILE A 1 81 ? 26.984 -4.584 -31.617 1.00 73.38 81 ILE A C 1
ATOM 696 O O . ILE A 1 81 ? 25.759 -4.752 -31.612 1.00 73.38 81 ILE A O 1
ATOM 700 N N . ASP A 1 82 ? 27.868 -5.572 -31.700 1.00 79.94 82 ASP A N 1
ATOM 701 C CA . ASP A 1 82 ? 27.473 -6.966 -31.571 1.00 79.94 82 ASP A CA 1
ATOM 702 C C . ASP A 1 82 ? 27.424 -7.379 -30.098 1.00 79.94 82 ASP A C 1
ATOM 704 O O . ASP A 1 82 ? 28.306 -7.032 -29.302 1.00 79.94 82 ASP A O 1
ATOM 708 N N . ILE A 1 83 ? 26.372 -8.107 -29.736 1.00 80.31 83 ILE A N 1
ATOM 709 C CA . ILE A 1 83 ? 26.110 -8.504 -28.359 1.00 80.31 83 ILE A CA 1
ATOM 710 C C . ILE A 1 83 ? 25.785 -9.984 -28.249 1.00 80.31 83 ILE A C 1
ATOM 712 O O . ILE A 1 83 ? 25.131 -10.576 -29.104 1.00 80.31 83 ILE A O 1
ATOM 716 N N . GLU A 1 84 ? 26.131 -10.552 -27.104 1.00 83.56 84 GLU A N 1
ATOM 717 C CA . GLU A 1 84 ? 25.713 -11.885 -26.711 1.00 83.56 84 GLU A CA 1
ATOM 718 C C . GLU A 1 84 ? 25.002 -11.837 -25.356 1.00 83.56 84 GLU A C 1
ATOM 720 O O . GLU A 1 84 ? 25.549 -11.389 -24.348 1.00 83.56 84 GLU A O 1
ATOM 725 N N . PHE A 1 85 ? 23.767 -12.338 -25.313 1.00 80.31 85 PHE A N 1
ATOM 726 C CA . PHE A 1 85 ? 23.085 -12.613 -24.051 1.00 80.31 85 PHE A CA 1
ATOM 727 C C . PHE A 1 85 ? 23.614 -13.914 -23.454 1.00 80.31 85 PHE A C 1
ATOM 729 O O . PHE A 1 85 ? 23.561 -14.962 -24.093 1.00 80.31 85 PHE A O 1
ATOM 736 N N . LEU A 1 86 ? 24.069 -13.852 -22.206 1.00 75.75 86 LEU A N 1
ATOM 737 C CA . LEU A 1 86 ? 24.776 -14.963 -21.556 1.00 75.75 86 LEU A CA 1
ATOM 738 C C . LEU A 1 86 ? 23.853 -15.896 -20.765 1.00 75.75 86 LEU A C 1
ATOM 740 O O . LEU A 1 86 ? 24.252 -16.988 -20.381 1.00 75.75 86 LEU A O 1
ATOM 744 N N . GLU A 1 87 ? 22.611 -15.479 -20.518 1.00 69.25 87 GLU A N 1
ATOM 745 C CA . GLU A 1 87 ? 21.599 -16.255 -19.789 1.00 69.25 87 GLU A CA 1
ATOM 746 C C . GLU A 1 87 ? 20.358 -16.503 -20.664 1.00 69.25 87 GLU A C 1
ATOM 748 O O . GLU A 1 87 ? 19.227 -16.206 -20.273 1.00 69.25 87 GLU A O 1
ATOM 753 N N . LYS A 1 88 ? 20.563 -17.057 -21.871 1.00 55.06 88 LYS A N 1
ATOM 754 C CA . LYS A 1 88 ? 19.495 -17.303 -22.868 1.00 55.06 88 LYS A CA 1
ATOM 755 C C . LYS A 1 88 ? 18.333 -18.160 -22.338 1.00 55.06 88 LYS A C 1
ATOM 757 O O . LYS A 1 88 ? 17.198 -17.972 -22.758 1.00 55.06 88 LYS A O 1
ATOM 762 N N . ASN A 1 89 ? 18.600 -19.063 -21.390 1.00 48.19 89 ASN A N 1
ATOM 763 C CA . ASN A 1 89 ? 17.601 -20.014 -20.881 1.00 48.19 89 ASN A CA 1
ATOM 764 C C . ASN A 1 89 ? 16.737 -19.458 -19.743 1.00 48.19 89 ASN A C 1
ATOM 766 O O . ASN A 1 89 ? 15.642 -19.962 -19.506 1.00 48.19 89 ASN A O 1
ATOM 770 N N . LYS A 1 90 ? 17.216 -18.428 -19.036 1.00 55.12 90 LYS A N 1
ATOM 771 C CA . LYS A 1 90 ? 16.464 -17.786 -17.950 1.00 55.12 90 LYS A CA 1
ATOM 772 C C . LYS A 1 90 ? 15.647 -16.605 -18.460 1.00 55.12 90 LYS A C 1
ATOM 774 O O . LYS A 1 90 ? 14.587 -16.327 -17.900 1.00 55.12 90 LYS A O 1
ATOM 779 N N . TYR A 1 91 ? 16.117 -15.966 -19.539 1.00 58.44 91 TYR A N 1
ATOM 780 C CA . TYR A 1 91 ? 15.467 -14.803 -20.119 1.00 58.44 91 TYR A CA 1
ATOM 781 C C . TYR A 1 91 ? 15.318 -14.876 -21.654 1.00 58.44 91 TYR A C 1
ATOM 783 O O . TYR A 1 91 ? 16.301 -14.767 -22.390 1.00 58.44 91 TYR A O 1
ATOM 791 N N . LYS A 1 92 ? 14.073 -14.994 -22.140 1.00 61.16 92 LYS A N 1
ATOM 792 C CA . LYS A 1 92 ? 13.636 -14.794 -23.536 1.00 61.16 92 LYS A CA 1
ATOM 793 C C . LYS A 1 92 ? 13.785 -13.330 -23.974 1.00 61.16 92 LYS A C 1
ATOM 795 O O . LYS A 1 92 ? 12.809 -12.614 -24.163 1.00 61.16 92 LYS A O 1
ATOM 800 N N . ASN A 1 93 ? 15.022 -12.877 -24.112 1.00 68.69 93 ASN A N 1
ATOM 801 C CA . ASN A 1 93 ? 15.339 -11.610 -24.758 1.00 68.69 93 ASN A CA 1
ATOM 802 C C . ASN A 1 93 ? 14.940 -11.687 -26.237 1.00 68.69 93 ASN A C 1
ATOM 804 O O . ASN A 1 93 ? 15.671 -12.242 -27.053 1.00 68.69 93 ASN A O 1
ATOM 808 N N . GLU A 1 94 ? 13.764 -11.169 -26.582 1.00 77.62 94 GLU A N 1
ATOM 809 C CA . GLU A 1 94 ? 13.257 -11.160 -27.950 1.00 77.62 94 GLU A CA 1
ATOM 810 C C . GLU A 1 94 ? 13.838 -9.971 -28.715 1.00 77.62 94 GLU A C 1
ATOM 812 O O . GLU A 1 94 ? 13.696 -8.812 -28.305 1.00 77.62 94 GLU A O 1
ATOM 817 N N . TYR A 1 95 ? 14.447 -10.241 -29.870 1.00 82.88 95 TYR A N 1
ATOM 818 C CA . TYR A 1 95 ? 14.757 -9.190 -30.829 1.00 82.88 95 TYR A CA 1
ATOM 819 C C . TYR A 1 95 ? 13.450 -8.652 -31.418 1.00 82.88 95 TYR A C 1
ATOM 821 O O . TYR A 1 95 ? 12.723 -9.355 -32.115 1.00 82.88 95 TYR A O 1
ATOM 829 N N . ALA A 1 96 ? 13.142 -7.395 -31.117 1.00 81.19 96 ALA A N 1
ATOM 830 C CA . ALA A 1 96 ? 11.925 -6.717 -31.548 1.00 81.19 96 ALA A CA 1
ATOM 831 C C . ALA A 1 96 ? 12.101 -5.958 -32.876 1.00 81.19 96 ALA A C 1
ATOM 833 O O . ALA A 1 96 ? 11.159 -5.317 -33.342 1.00 81.19 96 ALA A O 1
ATOM 834 N N . GLY A 1 97 ? 13.295 -6.019 -33.472 1.00 84.75 97 GLY A N 1
ATOM 835 C CA . GLY A 1 97 ? 13.627 -5.357 -34.728 1.00 84.75 97 GLY A CA 1
ATOM 836 C C . GLY A 1 97 ? 14.447 -4.073 -34.560 1.00 84.75 97 GLY A C 1
ATOM 837 O O . GLY A 1 97 ? 14.823 -3.680 -33.451 1.00 84.75 97 GLY A O 1
ATOM 838 N N . PRO A 1 98 ? 14.768 -3.401 -35.673 1.00 86.25 98 PRO A N 1
ATOM 839 C CA . PRO A 1 98 ? 15.482 -2.135 -35.650 1.00 86.25 98 PRO A CA 1
ATOM 840 C C . PRO A 1 98 ? 14.564 -0.974 -35.243 1.00 86.25 98 PRO A C 1
ATOM 842 O O . PRO A 1 98 ? 13.393 -0.927 -35.617 1.00 86.25 98 PRO A O 1
ATOM 845 N N . LYS A 1 99 ? 15.107 0.017 -34.532 1.00 85.75 99 LYS A N 1
ATOM 846 C CA . LYS A 1 99 ? 14.379 1.233 -34.142 1.00 85.75 99 LYS A CA 1
ATOM 847 C C . LYS A 1 99 ? 15.269 2.466 -34.230 1.00 85.75 99 LYS A C 1
ATOM 849 O O . LYS A 1 99 ? 16.466 2.379 -33.979 1.00 85.75 99 LYS A O 1
ATOM 854 N N . LYS A 1 100 ? 14.688 3.616 -34.582 1.00 82.00 100 LYS A N 1
ATOM 855 C CA . LYS A 1 100 ? 15.392 4.903 -34.557 1.00 82.00 100 LYS A CA 1
ATOM 856 C C . LYS A 1 100 ? 15.236 5.562 -33.187 1.00 82.00 100 LYS A C 1
ATOM 858 O O . LYS A 1 100 ? 14.110 5.709 -32.711 1.00 82.00 100 LYS A O 1
ATOM 863 N N . ILE A 1 101 ? 16.345 5.956 -32.566 1.00 72.88 101 ILE A N 1
ATOM 864 C CA . ILE A 1 101 ? 16.376 6.774 -31.345 1.00 72.88 101 ILE A CA 1
ATOM 865 C C . ILE A 1 101 ? 17.313 7.942 -31.608 1.00 72.88 101 ILE A C 1
ATOM 867 O O . ILE A 1 101 ? 18.444 7.721 -32.020 1.00 72.88 101 ILE A O 1
ATOM 871 N N . LEU A 1 102 ? 16.823 9.172 -31.413 1.00 73.56 102 LEU A N 1
ATOM 872 C CA . LEU A 1 102 ? 17.560 10.399 -31.749 1.00 73.56 102 LEU A CA 1
ATOM 873 C C . LEU A 1 102 ? 18.182 10.346 -33.161 1.00 73.56 102 LEU A C 1
ATOM 875 O O . LEU A 1 102 ? 19.333 10.702 -33.361 1.00 73.56 102 LEU A O 1
ATOM 879 N N . ASN A 1 103 ? 17.403 9.870 -34.142 1.00 78.44 103 ASN A N 1
ATOM 880 C CA . ASN A 1 103 ? 17.787 9.682 -35.552 1.00 78.44 103 ASN A CA 1
ATOM 881 C C . ASN A 1 103 ? 18.863 8.621 -35.846 1.00 78.44 103 ASN A C 1
ATOM 883 O O . ASN A 1 103 ? 19.134 8.351 -37.014 1.00 78.44 103 ASN A O 1
ATOM 887 N N . GLU A 1 104 ? 19.389 7.936 -34.836 1.00 77.38 104 GLU A N 1
ATOM 888 C CA . GLU A 1 104 ? 20.358 6.853 -35.003 1.00 77.38 104 GLU A CA 1
ATOM 889 C C . GLU A 1 104 ? 19.691 5.463 -34.982 1.00 77.38 104 GLU A C 1
ATOM 891 O O . GLU A 1 104 ? 18.648 5.285 -34.341 1.00 77.38 104 GLU A O 1
ATOM 896 N N . PRO A 1 105 ? 20.253 4.452 -35.675 1.00 84.25 105 PRO A N 1
ATOM 897 C CA . PRO A 1 105 ? 19.698 3.104 -35.713 1.00 84.25 105 PRO A CA 1
ATOM 898 C C . PRO A 1 105 ? 20.156 2.232 -34.530 1.00 84.25 105 PRO A C 1
ATOM 900 O O . PRO A 1 105 ? 21.345 1.981 -34.327 1.00 84.25 105 PRO A O 1
ATOM 903 N N . TYR A 1 106 ? 19.185 1.661 -33.820 1.00 85.38 106 TYR A N 1
ATOM 904 C CA . TYR A 1 106 ? 19.381 0.749 -32.694 1.00 85.38 106 TYR A CA 1
ATOM 905 C C . TYR A 1 106 ? 18.765 -0.623 -32.984 1.00 85.38 106 TYR A C 1
ATOM 907 O O . TYR A 1 106 ? 17.707 -0.729 -33.606 1.00 85.38 106 TYR A O 1
ATOM 915 N N . ASN A 1 107 ? 19.409 -1.672 -32.487 1.00 85.00 107 ASN A N 1
ATOM 916 C CA . ASN A 1 107 ? 18.811 -2.968 -32.214 1.00 85.00 107 ASN A CA 1
ATOM 917 C C . ASN A 1 107 ? 17.925 -2.849 -30.968 1.00 85.00 107 ASN A C 1
ATOM 919 O O . ASN A 1 107 ? 18.391 -2.430 -29.906 1.00 85.00 107 ASN A O 1
ATOM 923 N N . HIS A 1 108 ? 16.640 -3.183 -31.101 1.00 86.56 108 HIS A N 1
ATOM 924 C CA . HIS A 1 108 ? 15.690 -3.179 -29.994 1.00 86.56 108 HIS A CA 1
ATOM 925 C C . HIS A 1 108 ? 15.482 -4.612 -29.501 1.00 86.56 108 HIS A C 1
ATOM 927 O O . HIS A 1 108 ? 14.979 -5.469 -30.221 1.00 86.56 108 HIS A O 1
ATOM 933 N N . TYR A 1 109 ? 15.834 -4.842 -28.243 1.00 84.81 109 TYR A N 1
ATOM 934 C CA . TYR A 1 109 ? 15.517 -6.049 -27.499 1.00 84.81 109 TYR A CA 1
ATOM 935 C C . TYR A 1 109 ? 14.406 -5.745 -26.501 1.00 84.81 109 TYR A C 1
ATOM 937 O O . TYR A 1 109 ? 14.360 -4.674 -25.885 1.00 84.81 109 TYR A O 1
ATOM 945 N N . ARG A 1 110 ? 13.474 -6.673 -26.353 1.00 78.06 110 ARG A N 1
ATOM 946 C CA . ARG A 1 110 ? 12.425 -6.598 -25.342 1.00 78.06 110 ARG A CA 1
ATOM 947 C C . ARG A 1 110 ? 12.331 -7.927 -24.643 1.00 78.06 110 ARG A C 1
ATOM 949 O O . ARG A 1 110 ? 12.630 -8.966 -25.223 1.00 78.06 110 ARG A O 1
ATOM 956 N N . ASP A 1 111 ? 11.833 -7.882 -23.431 1.00 73.38 111 ASP A N 1
ATOM 957 C CA . ASP A 1 111 ? 11.538 -9.100 -22.725 1.00 73.38 111 ASP A CA 1
ATOM 958 C C . ASP A 1 111 ? 10.355 -8.875 -21.779 1.00 73.38 111 ASP A C 1
ATOM 960 O O . ASP A 1 111 ? 10.154 -7.797 -21.208 1.00 73.38 111 ASP A O 1
ATOM 964 N N . TYR A 1 112 ? 9.536 -9.915 -21.700 1.00 61.09 112 TYR A N 1
ATOM 965 C CA . TYR A 1 112 ? 8.312 -10.013 -20.920 1.00 61.09 112 TYR A CA 1
ATOM 966 C C . TYR A 1 112 ? 8.463 -10.975 -19.736 1.00 61.09 112 TYR A C 1
ATOM 968 O O . TYR A 1 112 ? 7.456 -11.407 -19.168 1.00 61.09 112 TYR A O 1
ATOM 976 N N . ASN A 1 113 ? 9.696 -11.362 -19.395 1.00 57.69 113 ASN A N 1
ATOM 977 C CA . ASN A 1 113 ? 9.924 -12.390 -18.397 1.00 57.69 113 ASN A CA 1
ATOM 978 C C . ASN A 1 113 ? 9.424 -12.043 -17.006 1.00 57.69 113 ASN A C 1
ATOM 980 O O . ASN A 1 113 ? 9.223 -10.898 -16.598 1.00 57.69 113 ASN A O 1
ATOM 984 N N . LYS A 1 114 ? 9.208 -13.135 -16.282 1.00 56.75 114 LYS A N 1
ATOM 985 C CA . LYS A 1 114 ? 8.714 -13.164 -14.920 1.00 56.75 114 LYS A CA 1
ATOM 986 C C . LYS A 1 114 ? 9.839 -12.717 -13.986 1.00 56.75 114 LYS A C 1
ATOM 988 O O . LYS A 1 114 ? 10.803 -13.453 -13.787 1.00 56.75 114 LYS A O 1
ATOM 993 N N . PHE A 1 115 ? 9.710 -11.536 -13.393 1.00 59.00 115 PHE A N 1
ATOM 994 C CA . PHE A 1 115 ? 10.604 -11.090 -12.325 1.00 59.00 115 PHE A CA 1
ATOM 995 C C . PHE A 1 115 ? 9.867 -11.180 -10.995 1.00 59.00 115 PHE A C 1
ATOM 997 O O . PHE A 1 115 ? 9.088 -10.295 -10.674 1.00 59.00 115 PHE A O 1
ATOM 1004 N N . ASN A 1 116 ? 10.128 -12.222 -10.207 1.00 53.72 116 ASN A N 1
ATOM 1005 C CA . ASN A 1 116 ? 9.697 -12.251 -8.808 1.00 53.72 116 ASN A CA 1
ATOM 1006 C C . ASN A 1 116 ? 10.795 -11.625 -7.940 1.00 53.72 116 ASN A C 1
ATOM 1008 O O . ASN A 1 116 ? 11.620 -12.346 -7.382 1.00 53.72 116 ASN A O 1
ATOM 1012 N N . SER A 1 117 ? 10.836 -10.292 -7.830 1.00 57.41 117 SER A N 1
ATOM 1013 C CA . SER A 1 117 ? 11.721 -9.627 -6.858 1.00 57.41 117 SER A CA 1
ATOM 1014 C C . SER A 1 117 ? 10.970 -9.283 -5.587 1.00 57.41 117 SER A C 1
ATOM 1016 O O . SER A 1 117 ? 10.082 -8.428 -5.605 1.00 57.41 117 SER A O 1
ATOM 1018 N N . PHE A 1 118 ? 11.376 -9.888 -4.476 1.00 56.06 118 PHE A N 1
ATOM 1019 C CA . PHE A 1 118 ? 10.993 -9.423 -3.147 1.00 56.06 118 PHE A CA 1
ATOM 1020 C C . PHE A 1 118 ? 11.533 -8.005 -2.887 1.00 56.06 118 PHE A C 1
ATOM 1022 O O . PHE A 1 118 ? 12.531 -7.622 -3.511 1.00 56.06 118 PHE A O 1
ATOM 1029 N N . PRO A 1 119 ? 10.897 -7.236 -1.985 1.00 59.91 119 PRO A N 1
ATOM 1030 C CA . PRO A 1 119 ? 11.400 -5.936 -1.557 1.00 59.91 119 PRO A CA 1
ATOM 1031 C C . PRO A 1 119 ? 12.888 -5.984 -1.200 1.00 59.91 119 PRO A C 1
ATOM 1033 O O . PRO A 1 119 ? 13.380 -6.965 -0.644 1.00 59.91 119 PRO A O 1
ATOM 1036 N N . GLU A 1 120 ? 13.597 -4.925 -1.574 1.00 61.34 120 GLU A N 1
ATOM 1037 C CA . GLU A 1 120 ? 15.020 -4.678 -1.337 1.00 61.34 120 GLU A CA 1
ATOM 1038 C C . GLU A 1 120 ? 16.001 -5.648 -2.008 1.00 61.34 120 GLU A C 1
ATOM 1040 O O . GLU A 1 120 ? 17.211 -5.412 -1.935 1.00 61.34 120 GLU A O 1
ATOM 1045 N N . ARG A 1 121 ? 15.520 -6.674 -2.723 1.00 64.12 121 ARG A N 1
ATOM 1046 C CA . ARG A 1 121 ? 16.368 -7.602 -3.481 1.00 64.12 121 ARG A CA 1
ATOM 1047 C C . ARG A 1 121 ? 16.667 -7.085 -4.885 1.00 64.12 121 ARG A C 1
ATOM 1049 O O . ARG A 1 121 ? 15.816 -6.495 -5.551 1.00 64.12 121 ARG A O 1
ATOM 1056 N N . GLU A 1 122 ? 17.888 -7.355 -5.335 1.00 69.62 122 GLU A N 1
ATOM 1057 C CA . GLU A 1 122 ? 18.324 -7.131 -6.713 1.00 69.62 122 GLU A CA 1
ATOM 1058 C C . GLU A 1 122 ? 18.075 -8.380 -7.556 1.00 69.62 122 GLU A C 1
ATOM 1060 O O . GLU A 1 122 ? 18.365 -9.498 -7.130 1.00 69.62 122 GLU A O 1
ATOM 1065 N N . ILE A 1 123 ? 17.565 -8.186 -8.768 1.00 70.44 123 ILE A N 1
ATOM 1066 C CA . ILE A 1 123 ? 17.4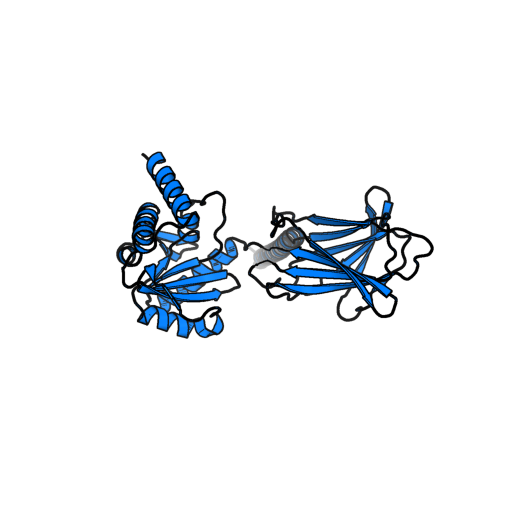12 -9.241 -9.766 1.00 70.44 123 ILE A CA 1
ATOM 1067 C C . ILE A 1 123 ? 18.124 -8.832 -11.036 1.00 70.44 123 ILE A C 1
ATOM 1069 O O . ILE A 1 123 ? 17.762 -7.834 -11.651 1.00 70.44 123 ILE A O 1
ATOM 1073 N N . THR A 1 124 ? 19.081 -9.645 -11.468 1.00 75.81 124 THR A N 1
ATOM 1074 C CA . THR A 1 124 ? 19.678 -9.529 -12.797 1.00 75.81 124 THR A CA 1
ATOM 1075 C C . THR A 1 124 ? 18.650 -9.863 -13.860 1.00 75.81 124 THR A C 1
ATOM 1077 O O . THR A 1 124 ? 18.155 -10.986 -13.901 1.00 75.81 124 THR A O 1
ATOM 1080 N N . ILE A 1 125 ? 18.330 -8.886 -14.705 1.00 70.56 125 ILE A N 1
ATOM 1081 C CA . ILE A 1 125 ? 17.359 -9.010 -15.798 1.00 70.56 125 ILE A CA 1
ATOM 1082 C C . ILE A 1 125 ? 18.027 -9.130 -17.167 1.00 70.56 125 ILE A C 1
ATOM 1084 O O . ILE A 1 125 ? 17.431 -9.653 -18.102 1.00 70.56 125 ILE A O 1
ATOM 1088 N N . ALA A 1 126 ? 19.271 -8.670 -17.285 1.00 76.25 126 ALA A N 1
ATOM 1089 C CA . ALA A 1 126 ? 20.069 -8.852 -18.482 1.00 76.25 126 ALA A CA 1
ATOM 1090 C C . ALA A 1 126 ? 21.540 -8.969 -18.108 1.00 76.25 126 ALA A C 1
ATOM 1092 O O . ALA A 1 126 ? 22.054 -8.213 -17.283 1.00 76.25 126 ALA A O 1
ATOM 1093 N N . LYS A 1 127 ? 22.221 -9.905 -18.760 1.00 79.38 127 LYS A N 1
ATOM 1094 C CA . LYS A 1 127 ? 23.667 -10.048 -18.701 1.00 79.38 127 LYS A CA 1
ATOM 1095 C C . LYS A 1 127 ? 24.164 -10.195 -20.127 1.00 79.38 127 LYS A C 1
ATOM 1097 O O . LYS A 1 127 ? 23.809 -11.158 -20.811 1.00 79.38 127 LYS A O 1
ATOM 1102 N N . ILE A 1 128 ? 24.916 -9.200 -20.569 1.00 79.56 128 ILE A N 1
ATOM 1103 C CA . ILE A 1 128 ? 25.252 -8.988 -21.971 1.00 79.56 128 ILE A CA 1
ATOM 1104 C C . ILE A 1 128 ? 26.763 -8.895 -22.086 1.00 79.56 128 ILE A C 1
ATOM 1106 O O . ILE A 1 128 ? 27.381 -8.075 -21.405 1.00 79.56 128 ILE A O 1
ATOM 1110 N N . LYS A 1 129 ? 27.338 -9.731 -22.942 1.00 79.62 129 LYS A N 1
ATOM 1111 C CA . LYS A 1 129 ? 28.709 -9.598 -23.415 1.00 79.62 129 LYS A CA 1
ATOM 1112 C C . LYS A 1 129 ? 28.700 -8.747 -24.674 1.00 79.62 129 LYS A C 1
ATOM 1114 O O . LYS A 1 129 ? 27.803 -8.880 -25.506 1.00 79.62 129 LYS A O 1
ATOM 1119 N N . LEU A 1 130 ? 29.676 -7.863 -24.797 1.00 75.44 130 LEU A N 1
ATOM 1120 C CA . LEU A 1 130 ? 29.879 -7.052 -25.989 1.00 75.44 130 LEU A CA 1
ATOM 1121 C C . LEU A 1 130 ? 30.999 -7.709 -26.807 1.00 75.44 130 LEU A C 1
ATOM 1123 O O . LEU A 1 130 ? 32.129 -7.796 -26.332 1.00 75.44 130 LEU A O 1
ATOM 1127 N N . ASN A 1 131 ? 30.675 -8.233 -27.992 1.00 66.81 131 ASN A N 1
ATOM 1128 C CA . ASN A 1 131 ? 31.572 -9.111 -28.762 1.00 66.81 131 ASN A CA 1
ATOM 1129 C C . ASN A 1 131 ? 32.553 -8.355 -29.665 1.00 66.81 131 ASN A C 1
ATOM 1131 O O . ASN A 1 131 ? 33.554 -8.918 -30.093 1.00 66.81 131 ASN A O 1
ATOM 1135 N N . SER A 1 132 ? 32.274 -7.087 -29.960 1.00 58.16 132 SER A N 1
ATOM 1136 C CA . SER A 1 132 ? 33.119 -6.244 -30.801 1.00 58.16 132 SER A CA 1
ATOM 1137 C C . SER A 1 132 ? 33.193 -4.848 -30.196 1.00 58.16 132 SER A C 1
ATOM 1139 O O . SER A 1 132 ? 32.258 -4.050 -30.304 1.00 58.16 132 SER A O 1
ATOM 1141 N N . ILE A 1 133 ? 34.308 -4.571 -29.523 1.00 54.31 133 ILE A N 1
ATOM 1142 C CA . ILE A 1 133 ? 34.682 -3.233 -29.058 1.00 54.31 133 ILE A CA 1
ATOM 1143 C C . ILE A 1 133 ? 36.059 -2.917 -29.642 1.00 54.31 133 ILE A C 1
ATOM 1145 O O . ILE A 1 133 ? 37.013 -2.670 -28.919 1.00 54.31 133 ILE A O 1
ATOM 1149 N N . GLU A 1 134 ? 36.194 -2.960 -30.965 1.00 49.44 134 GLU A N 1
ATOM 1150 C CA . GLU A 1 134 ? 37.311 -2.243 -31.581 1.00 49.44 134 GLU A CA 1
ATOM 1151 C C . GLU A 1 134 ? 36.966 -0.747 -31.522 1.00 49.44 134 GLU A C 1
ATOM 1153 O O . GLU A 1 134 ? 36.032 -0.276 -32.183 1.00 49.44 134 GLU A O 1
ATOM 1158 N N . ASP A 1 135 ? 37.655 -0.031 -30.629 1.00 47.41 135 ASP A N 1
ATOM 1159 C CA . ASP A 1 135 ? 37.731 1.432 -30.544 1.00 47.41 135 ASP A CA 1
ATOM 1160 C C . ASP A 1 135 ? 36.403 2.201 -30.435 1.00 47.41 135 ASP A C 1
ATOM 1162 O O . ASP A 1 135 ? 36.192 3.233 -31.087 1.00 47.41 135 ASP A O 1
ATOM 1166 N N . LYS A 1 136 ? 35.459 1.750 -29.594 1.00 47.47 136 LYS A N 1
ATOM 1167 C CA . LYS A 1 136 ? 34.180 2.469 -29.413 1.00 47.47 136 LYS A CA 1
ATOM 1168 C C . LYS A 1 136 ? 33.816 2.718 -27.948 1.00 47.47 136 LYS A C 1
ATOM 1170 O O . LYS A 1 136 ? 33.653 1.816 -27.139 1.00 47.47 136 LYS A O 1
ATOM 1175 N N . LYS A 1 137 ? 33.637 4.005 -27.644 1.00 46.12 137 LYS A N 1
ATOM 1176 C CA . LYS A 1 137 ? 33.199 4.593 -26.367 1.00 46.12 137 LYS A CA 1
ATOM 1177 C C . LYS A 1 137 ? 31.659 4.538 -26.247 1.00 46.12 137 LYS A C 1
ATOM 1179 O O . LYS A 1 137 ? 31.001 4.916 -27.208 1.00 46.12 137 LYS A O 1
ATOM 1184 N N . PHE A 1 138 ? 31.062 4.154 -25.100 1.00 49.09 138 PHE A N 1
ATOM 1185 C CA . PHE A 1 138 ? 29.583 4.019 -24.935 1.00 49.09 138 PHE A CA 1
ATOM 1186 C C . PHE A 1 138 ? 28.936 4.696 -23.698 1.00 49.09 138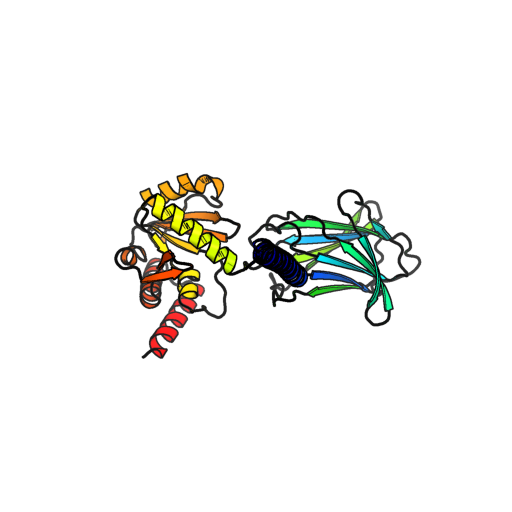 PHE A C 1
ATOM 1188 O O . PHE A 1 138 ? 29.263 4.405 -22.561 1.00 49.09 138 PHE A O 1
ATOM 1195 N N . LYS A 1 139 ? 27.918 5.543 -23.875 1.00 46.25 139 LYS A N 1
ATOM 1196 C CA . LYS A 1 139 ? 27.210 6.288 -22.814 1.00 46.25 139 LYS A CA 1
ATOM 1197 C C . LYS A 1 139 ? 25.866 5.622 -22.595 1.00 46.25 139 LYS A C 1
ATOM 1199 O O . LYS A 1 139 ? 25.054 5.633 -23.495 1.00 46.25 139 LYS A O 1
ATOM 1204 N N . ILE A 1 140 ? 25.556 5.061 -21.439 1.00 50.28 140 ILE A N 1
ATOM 1205 C CA . ILE A 1 140 ? 24.228 4.458 -21.248 1.00 50.28 140 ILE A CA 1
ATOM 1206 C C . ILE A 1 140 ? 23.288 5.509 -20.662 1.00 50.28 140 ILE A C 1
ATOM 1208 O O . ILE A 1 140 ? 23.468 5.930 -19.524 1.00 50.28 140 ILE A O 1
ATOM 1212 N N . TYR A 1 141 ? 22.278 5.925 -21.423 1.00 48.84 141 TYR A N 1
ATOM 1213 C CA . TYR A 1 141 ? 21.185 6.728 -20.888 1.00 48.84 141 TYR A CA 1
ATOM 1214 C C . TYR A 1 141 ? 19.998 5.810 -20.622 1.00 48.84 141 TYR A C 1
ATOM 1216 O O . TYR A 1 141 ? 19.654 4.915 -21.387 1.00 48.84 141 TYR A O 1
ATOM 1224 N N . TYR A 1 142 ? 19.308 6.045 -19.528 1.00 50.88 142 TYR A N 1
ATOM 1225 C CA . TYR A 1 142 ? 18.118 5.284 -19.196 1.00 50.88 142 TYR A CA 1
ATOM 1226 C C . TYR A 1 142 ? 16.944 6.244 -19.119 1.00 50.88 142 TYR A C 1
ATOM 1228 O O . TYR A 1 142 ? 17.082 7.412 -18.755 1.00 50.88 142 TYR A O 1
ATOM 1236 N N . TYR A 1 143 ? 15.776 5.736 -19.475 1.00 49.88 143 TYR A N 1
ATOM 1237 C CA . TYR A 1 143 ? 14.535 6.466 -19.368 1.00 49.88 143 TYR A CA 1
ATOM 1238 C C . TYR A 1 143 ? 13.482 5.538 -18.774 1.00 49.88 143 TYR A C 1
ATOM 1240 O O . TYR A 1 143 ? 13.072 4.543 -19.374 1.00 49.88 143 TYR A O 1
ATOM 1248 N N . PHE A 1 144 ? 13.040 5.860 -17.564 1.00 47.03 144 PHE A N 1
ATOM 1249 C CA . PHE A 1 144 ? 11.896 5.190 -16.967 1.00 47.03 144 PHE A CA 1
ATOM 1250 C C . PHE A 1 144 ? 10.631 5.937 -17.383 1.00 47.03 144 PHE A C 1
ATOM 1252 O O . PHE A 1 144 ? 10.450 7.091 -17.002 1.00 47.03 144 PHE A O 1
ATOM 1259 N N . SER A 1 145 ? 9.759 5.294 -18.162 1.00 44.75 145 SER A N 1
ATOM 1260 C CA . SER A 1 145 ? 8.430 5.842 -18.457 1.00 44.75 145 SER A CA 1
ATOM 1261 C C . SER A 1 145 ? 7.350 4.973 -17.866 1.00 44.75 145 SER A C 1
ATOM 1263 O O . SER A 1 145 ? 7.234 3.793 -18.202 1.00 44.75 145 SER A O 1
ATOM 1265 N N . THR A 1 146 ? 6.476 5.592 -17.093 1.00 45.06 146 THR A N 1
ATOM 1266 C CA . THR A 1 146 ? 5.170 5.027 -16.780 1.00 45.06 146 THR A CA 1
ATOM 1267 C C . THR A 1 146 ? 4.112 5.915 -17.420 1.00 45.06 146 THR A C 1
ATOM 1269 O O . THR A 1 146 ? 4.225 7.137 -17.414 1.00 45.06 146 THR A O 1
ATOM 1272 N N . LEU A 1 147 ? 3.098 5.304 -18.031 1.00 38.91 147 LEU A N 1
ATOM 1273 C CA . LEU A 1 147 ? 1.970 6.025 -18.635 1.00 38.91 147 LEU A CA 1
ATOM 1274 C C . LEU A 1 147 ? 0.998 6.595 -17.579 1.00 38.91 147 LEU A C 1
ATOM 1276 O O . LEU A 1 147 ? 0.067 7.300 -17.943 1.00 38.91 147 LEU A O 1
ATOM 1280 N N . LEU A 1 148 ? 1.206 6.300 -16.287 1.00 36.94 148 LEU A N 1
ATOM 1281 C CA . LEU A 1 148 ? 0.270 6.599 -15.192 1.00 36.94 148 LEU A CA 1
ATOM 1282 C C . LEU A 1 148 ? 0.840 7.497 -14.080 1.00 36.94 148 LEU A C 1
ATOM 1284 O O . LEU A 1 148 ? 0.314 7.505 -12.975 1.00 36.94 148 LEU A O 1
ATOM 1288 N N . GLY A 1 149 ? 1.917 8.250 -14.317 1.00 33.47 149 GLY A N 1
ATOM 1289 C CA . GLY A 1 149 ? 2.425 9.157 -13.278 1.00 33.47 149 GLY A CA 1
ATOM 1290 C C . GLY A 1 149 ? 3.068 8.447 -12.078 1.00 33.47 149 GLY A C 1
ATOM 1291 O O . GLY A 1 149 ? 3.332 9.086 -11.063 1.00 33.47 149 GLY A O 1
ATOM 1292 N N . MET A 1 150 ? 3.412 7.157 -12.204 1.00 38.06 150 MET A N 1
ATOM 1293 C CA . MET A 1 150 ? 4.422 6.532 -11.346 1.00 38.06 150 MET A CA 1
ATOM 1294 C C . MET A 1 150 ? 5.778 7.146 -11.707 1.00 38.06 150 MET A C 1
ATOM 1296 O O . MET A 1 150 ? 6.539 6.608 -12.519 1.00 38.06 150 MET A O 1
ATOM 1300 N N . GLN A 1 151 ? 6.053 8.323 -11.159 1.00 38.28 151 GLN A N 1
ATOM 1301 C CA . GLN A 1 151 ? 7.397 8.869 -11.148 1.00 38.28 151 GLN A CA 1
ATOM 1302 C C . GLN A 1 151 ? 8.215 7.986 -10.207 1.00 38.28 151 GLN A C 1
ATOM 1304 O O . GLN A 1 151 ? 7.784 7.764 -9.071 1.00 38.28 151 GLN A O 1
ATOM 1309 N N . PRO A 1 152 ? 9.379 7.459 -10.619 1.00 40.31 152 PRO A N 1
ATOM 1310 C CA . PRO A 1 152 ? 10.262 6.872 -9.630 1.00 40.31 152 PRO A CA 1
ATOM 1311 C C . PRO A 1 152 ? 10.523 7.947 -8.558 1.00 40.31 152 PRO A C 1
ATOM 1313 O O . PRO A 1 152 ? 10.773 9.108 -8.865 1.00 40.31 152 PRO A O 1
ATOM 1316 N N . ARG A 1 153 ? 10.343 7.628 -7.277 1.00 37.88 153 ARG A N 1
ATOM 1317 C CA . ARG A 1 153 ? 10.678 8.579 -6.210 1.00 37.88 153 ARG A CA 1
ATOM 1318 C C . ARG A 1 153 ? 12.152 8.426 -5.881 1.00 37.88 153 ARG A C 1
ATOM 1320 O O . ARG A 1 153 ? 12.636 7.310 -5.712 1.00 37.88 153 ARG A O 1
ATOM 1327 N N . ARG A 1 154 ? 12.848 9.557 -5.741 1.00 40.44 154 ARG A N 1
ATOM 1328 C CA . ARG A 1 154 ? 14.208 9.613 -5.195 1.00 40.44 154 ARG A CA 1
ATOM 1329 C C . ARG A 1 154 ? 14.237 8.899 -3.842 1.00 40.44 154 ARG A C 1
ATOM 1331 O O . ARG A 1 154 ? 13.676 9.397 -2.872 1.00 40.44 154 ARG A O 1
ATOM 1338 N N . THR A 1 155 ? 14.944 7.782 -3.749 1.00 39.03 155 THR A N 1
ATOM 1339 C CA . THR A 1 155 ? 15.506 7.332 -2.474 1.00 39.03 155 THR A CA 1
ATOM 1340 C C . THR A 1 155 ? 16.872 7.993 -2.339 1.00 39.03 155 THR A C 1
ATOM 1342 O O . THR A 1 155 ? 17.767 7.723 -3.136 1.00 39.03 155 THR A O 1
ATOM 1345 N N . TRP A 1 156 ? 17.021 8.904 -1.370 1.00 37.97 156 TRP A N 1
ATOM 1346 C CA . TRP A 1 156 ? 18.323 9.469 -0.984 1.00 37.97 156 TRP A CA 1
ATOM 1347 C C . TRP A 1 156 ? 19.057 10.204 -2.130 1.00 37.97 156 TRP A C 1
ATOM 1349 O O . TRP A 1 156 ? 20.282 10.213 -2.212 1.00 37.97 156 TRP A O 1
ATOM 1359 N N . GLY A 1 157 ? 18.302 10.797 -3.063 1.00 36.22 157 GLY A N 1
ATOM 1360 C CA . GLY A 1 157 ? 18.845 11.590 -4.173 1.00 36.22 157 GLY A CA 1
ATOM 1361 C C . GLY A 1 157 ? 19.354 10.806 -5.393 1.00 36.22 157 GLY A C 1
ATOM 1362 O O . GLY A 1 157 ? 19.723 11.443 -6.378 1.00 36.22 157 GLY A O 1
ATOM 1363 N N . LYS A 1 158 ? 19.329 9.462 -5.394 1.00 38.16 158 LYS A N 1
ATOM 1364 C CA . LYS A 1 158 ? 19.817 8.634 -6.517 1.00 38.16 158 LYS A CA 1
ATOM 1365 C C . LYS A 1 158 ? 18.713 7.740 -7.096 1.00 38.16 158 LYS A C 1
ATOM 1367 O O . LYS A 1 158 ? 17.942 7.128 -6.366 1.00 38.16 158 LYS A O 1
ATOM 1372 N N . TRP A 1 159 ? 18.644 7.677 -8.426 1.00 45.81 159 TRP A N 1
ATOM 1373 C CA . TRP A 1 159 ? 17.641 6.917 -9.201 1.00 45.81 159 TRP A CA 1
ATOM 1374 C C . TRP A 1 159 ? 18.101 5.491 -9.550 1.00 45.81 159 TRP A C 1
ATOM 1376 O O . TRP A 1 159 ? 17.333 4.665 -10.035 1.00 45.81 159 TRP A O 1
ATOM 1386 N N . TRP A 1 160 ? 19.383 5.231 -9.329 1.00 54.69 160 TRP A N 1
ATOM 1387 C CA . TRP A 1 160 ? 20.114 4.023 -9.674 1.00 54.69 160 TRP A CA 1
ATOM 1388 C C . TRP A 1 160 ? 21.497 4.132 -9.034 1.00 54.69 160 TRP A C 1
ATOM 1390 O O . TRP A 1 160 ? 21.897 5.203 -8.561 1.00 54.69 160 TRP A O 1
ATOM 1400 N N . TYR A 1 161 ? 22.258 3.050 -9.074 1.00 55.03 161 TYR A N 1
ATOM 1401 C CA . TYR A 1 161 ? 23.703 3.130 -8.924 1.00 55.03 161 TYR A CA 1
ATOM 1402 C C . TYR A 1 161 ? 24.385 2.293 -10.004 1.00 55.03 161 TYR A C 1
ATOM 1404 O O . TYR A 1 161 ? 23.770 1.407 -10.604 1.00 55.03 161 TYR A O 1
ATOM 1412 N N . HIS A 1 162 ? 25.649 2.609 -10.282 1.00 59.50 162 HIS A N 1
ATOM 1413 C CA . HIS A 1 162 ? 26.502 1.780 -11.119 1.00 59.50 162 HIS A CA 1
ATOM 1414 C C . HIS A 1 162 ? 27.654 1.231 -10.286 1.00 59.50 162 HIS A C 1
ATOM 1416 O O . HIS A 1 162 ? 28.204 1.928 -9.432 1.00 59.50 162 HIS A O 1
ATOM 1422 N N . LYS A 1 163 ? 28.021 -0.022 -10.535 1.00 61.12 163 LYS A N 1
ATOM 1423 C CA . LYS A 1 163 ? 29.236 -0.622 -9.993 1.00 61.12 163 LYS A CA 1
ATOM 1424 C C . LYS A 1 163 ? 30.104 -1.037 -11.168 1.00 61.12 163 LYS A C 1
ATOM 1426 O O . LYS A 1 163 ? 29.664 -1.806 -12.016 1.00 61.12 163 LYS A O 1
ATOM 1431 N N . ILE A 1 164 ? 31.316 -0.500 -11.215 1.00 60.47 164 ILE A N 1
ATOM 1432 C CA . ILE A 1 164 ? 32.357 -0.985 -12.116 1.00 60.47 164 ILE A CA 1
ATOM 1433 C C . ILE A 1 164 ? 33.178 -1.969 -11.296 1.00 60.47 164 ILE A C 1
ATOM 1435 O O . ILE A 1 164 ? 33.663 -1.619 -10.221 1.00 60.47 164 ILE A O 1
ATOM 1439 N N . ALA A 1 165 ? 33.259 -3.208 -11.757 1.00 66.75 165 ALA A N 1
ATOM 1440 C CA . ALA A 1 165 ? 34.063 -4.238 -11.121 1.00 66.75 165 ALA A CA 1
ATOM 1441 C C . ALA A 1 165 ? 34.907 -4.927 -12.183 1.00 66.75 165 ALA A C 1
ATOM 1443 O O . ALA A 1 165 ? 34.405 -5.242 -13.258 1.00 66.75 165 ALA A O 1
ATOM 1444 N N . GLU A 1 166 ? 36.164 -5.187 -11.864 1.00 60.56 166 GLU A N 1
ATOM 1445 C CA . GLU A 1 166 ? 37.010 -6.050 -12.671 1.00 60.56 166 GLU A CA 1
ATOM 1446 C C . GLU A 1 166 ? 36.910 -7.474 -12.123 1.00 60.56 166 GLU A C 1
ATOM 1448 O O . GLU A 1 166 ? 37.002 -7.695 -10.912 1.00 60.56 166 GLU A O 1
ATOM 1453 N N . LYS A 1 167 ? 36.649 -8.449 -12.993 1.00 68.56 167 LYS A N 1
ATOM 1454 C CA . LYS A 1 167 ? 36.663 -9.865 -12.617 1.00 68.56 167 LYS A CA 1
ATOM 1455 C C . LYS A 1 167 ? 37.265 -10.667 -13.756 1.00 68.56 167 LYS A C 1
ATOM 1457 O O . LYS A 1 167 ? 36.739 -10.620 -14.862 1.00 68.56 167 LYS A O 1
ATOM 1462 N N . ASN A 1 168 ? 38.318 -11.425 -13.457 1.00 70.00 168 ASN A N 1
ATOM 1463 C CA . ASN A 1 168 ? 39.068 -12.227 -14.428 1.00 70.00 168 ASN A CA 1
ATOM 1464 C C . ASN A 1 168 ? 39.625 -11.387 -15.601 1.00 70.00 168 ASN A C 1
ATOM 1466 O O . ASN A 1 168 ? 39.563 -11.829 -16.742 1.00 70.00 168 ASN A O 1
ATOM 1470 N N . GLY A 1 169 ? 40.101 -10.162 -15.337 1.00 63.69 169 GLY A N 1
ATOM 1471 C CA . GLY A 1 169 ? 40.609 -9.243 -16.369 1.00 63.69 169 GLY A CA 1
ATOM 1472 C C . GLY A 1 169 ? 39.529 -8.573 -17.227 1.00 63.69 169 GLY A C 1
ATOM 1473 O O . GLY A 1 169 ? 39.841 -7.845 -18.162 1.00 63.69 169 GLY A O 1
ATOM 1474 N N . GLU A 1 170 ? 38.246 -8.797 -16.929 1.00 62.69 170 GLU A N 1
ATOM 1475 C CA . GLU A 1 170 ? 37.135 -8.187 -17.656 1.00 62.69 170 GLU A CA 1
ATOM 1476 C C . GLU A 1 170 ? 36.483 -7.080 -16.828 1.00 62.69 170 GLU A C 1
ATOM 1478 O O . GLU A 1 170 ? 36.032 -7.310 -15.699 1.00 62.69 170 GLU A O 1
ATOM 1483 N N . ILE A 1 171 ? 36.354 -5.889 -17.416 1.00 59.72 171 ILE A N 1
ATOM 1484 C CA . ILE A 1 171 ? 35.616 -4.780 -16.809 1.00 59.72 171 ILE A CA 1
ATOM 1485 C C . ILE A 1 171 ? 34.114 -5.030 -16.981 1.00 59.72 171 ILE A C 1
ATOM 1487 O O . ILE A 1 171 ? 33.599 -5.170 -18.095 1.00 59.72 171 ILE A O 1
ATOM 1491 N N . ARG A 1 172 ? 33.399 -5.072 -15.855 1.00 63.22 172 ARG A N 1
ATOM 1492 C CA . ARG A 1 172 ? 31.953 -5.287 -15.779 1.00 63.22 172 ARG A CA 1
ATOM 1493 C C . ARG A 1 172 ? 31.260 -4.020 -15.328 1.00 63.22 172 ARG A C 1
ATOM 1495 O O . ARG A 1 172 ? 31.533 -3.510 -14.240 1.00 63.22 172 ARG A O 1
ATOM 1502 N N . PHE A 1 173 ? 30.316 -3.559 -16.137 1.00 57.91 173 PHE A N 1
ATOM 1503 C CA . PHE A 1 173 ? 29.410 -2.488 -15.767 1.00 57.91 173 PHE A CA 1
ATOM 1504 C C . PHE A 1 173 ? 28.111 -3.087 -15.235 1.00 57.91 173 PHE A C 1
ATOM 1506 O O . PHE A 1 173 ? 27.335 -3.677 -15.984 1.00 57.91 173 PHE A O 1
ATOM 1513 N N . ARG A 1 174 ? 27.865 -2.934 -13.933 1.00 64.44 174 ARG A N 1
ATOM 1514 C CA . ARG A 1 174 ? 26.588 -3.286 -13.312 1.00 64.44 174 ARG A CA 1
ATOM 1515 C C . ARG A 1 174 ? 25.744 -2.036 -13.142 1.00 64.44 174 ARG A C 1
ATOM 1517 O O . ARG A 1 174 ? 26.151 -1.115 -12.438 1.00 64.44 174 ARG A O 1
ATOM 1524 N N . TYR A 1 175 ? 24.565 -2.037 -13.742 1.00 62.06 175 TYR A N 1
ATOM 1525 C CA . TYR A 1 175 ? 23.569 -0.981 -13.656 1.00 62.06 175 TYR A CA 1
ATOM 1526 C C . TYR A 1 175 ? 22.396 -1.439 -12.795 1.00 62.06 175 TYR A C 1
ATOM 1528 O O . TYR A 1 175 ? 21.813 -2.483 -13.082 1.00 62.06 175 TYR A O 1
ATOM 1536 N N . VAL A 1 176 ? 22.042 -0.668 -11.760 1.00 56.00 176 VAL A N 1
ATOM 1537 C CA . VAL A 1 176 ? 20.957 -1.033 -10.839 1.00 56.00 176 VAL A CA 1
ATOM 1538 C C . VAL A 1 176 ? 19.880 0.051 -10.746 1.00 56.00 176 VAL A C 1
ATOM 1540 O O . VAL A 1 176 ? 19.994 0.931 -9.890 1.00 56.00 176 VAL A O 1
ATOM 1543 N N . PRO A 1 177 ? 18.845 0.050 -11.610 1.00 56.47 177 PRO A N 1
ATOM 1544 C CA . PRO A 1 177 ? 17.693 0.936 -11.475 1.00 56.47 177 PRO A CA 1
ATOM 1545 C C . PRO A 1 177 ? 16.839 0.585 -10.254 1.00 56.47 177 PRO A C 1
ATOM 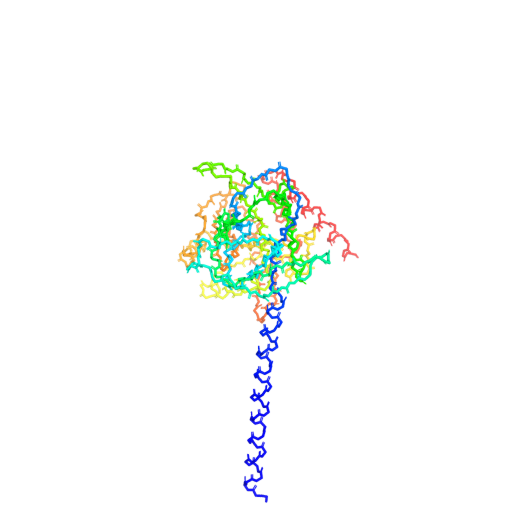1547 O O . PRO A 1 177 ? 16.533 -0.585 -10.003 1.00 56.47 177 PRO A O 1
ATOM 1550 N N . PHE A 1 178 ? 16.401 1.619 -9.532 1.00 48.97 178 PHE A N 1
ATOM 1551 C CA . PHE A 1 178 ? 15.410 1.483 -8.469 1.00 48.97 178 PHE A CA 1
ATOM 1552 C C . PHE A 1 178 ? 14.001 1.615 -9.041 1.00 48.97 178 PHE A C 1
ATOM 1554 O O . PHE A 1 178 ? 13.674 2.610 -9.690 1.00 48.97 178 PHE A O 1
ATOM 1561 N N . ILE A 1 179 ? 13.144 0.636 -8.760 1.00 48.91 179 ILE A N 1
ATOM 1562 C CA . ILE A 1 179 ? 11.719 0.707 -9.084 1.00 48.91 179 ILE A CA 1
ATOM 1563 C C . ILE A 1 179 ? 10.943 0.753 -7.778 1.00 48.91 179 ILE A C 1
ATOM 1565 O O . ILE A 1 179 ? 11.085 -0.121 -6.924 1.00 48.91 179 ILE A O 1
ATOM 1569 N N . ARG A 1 180 ? 10.126 1.795 -7.626 1.00 41.97 180 ARG A N 1
ATOM 1570 C CA . ARG A 1 180 ? 9.151 1.907 -6.548 1.00 41.97 180 ARG A CA 1
ATOM 1571 C C . ARG A 1 180 ? 7.769 1.767 -7.164 1.00 41.97 180 ARG A C 1
ATOM 1573 O O . ARG A 1 180 ? 7.342 2.641 -7.916 1.00 41.97 180 ARG A O 1
ATOM 1580 N N . ILE A 1 181 ? 7.102 0.658 -6.864 1.00 43.72 181 ILE A N 1
ATOM 1581 C CA . ILE A 1 181 ? 5.678 0.510 -7.140 1.00 43.72 181 ILE A CA 1
ATOM 1582 C C . ILE A 1 181 ? 4.930 0.980 -5.899 1.00 43.72 181 ILE A C 1
ATOM 1584 O O . ILE A 1 181 ? 5.009 0.344 -4.850 1.00 43.72 181 ILE A O 1
ATOM 1588 N N . ASP A 1 182 ? 4.276 2.134 -6.003 1.00 43.84 182 ASP A N 1
ATOM 1589 C CA . ASP A 1 182 ? 3.270 2.536 -5.025 1.00 43.84 182 ASP A CA 1
ATOM 1590 C C . ASP A 1 182 ? 1.987 1.737 -5.324 1.00 43.84 182 ASP A C 1
ATOM 1592 O O . ASP A 1 182 ? 1.654 1.499 -6.488 1.00 43.84 182 ASP A O 1
ATOM 1596 N N . TYR A 1 183 ? 1.296 1.256 -4.290 1.00 48.06 183 TYR A N 1
ATOM 1597 C CA . TYR A 1 183 ? 0.072 0.473 -4.471 1.00 48.06 183 TYR A CA 1
ATOM 1598 C C . TYR A 1 183 ? -0.986 1.302 -5.193 1.00 48.06 183 TYR A C 1
ATOM 1600 O O . TYR A 1 183 ? -1.190 2.473 -4.868 1.00 48.06 183 TYR A O 1
ATOM 1608 N N . SER A 1 184 ? -1.731 0.667 -6.103 1.00 60.03 184 SER A N 1
ATOM 1609 C CA . SER A 1 184 ? -3.035 1.218 -6.466 1.00 60.03 184 SER A CA 1
ATOM 1610 C C . SER A 1 184 ? -3.907 1.257 -5.213 1.00 60.03 184 SER A C 1
ATOM 1612 O O . SER A 1 184 ? -3.916 0.307 -4.421 1.00 60.03 184 SER A O 1
ATOM 1614 N N . MET A 1 185 ? -4.694 2.320 -5.068 1.00 75.94 185 MET A N 1
ATOM 1615 C CA . MET A 1 185 ? -5.693 2.404 -4.007 1.00 75.94 185 MET A CA 1
ATOM 1616 C C . MET A 1 185 ? -6.754 1.300 -4.099 1.00 75.94 185 MET A C 1
ATOM 1618 O O . MET A 1 185 ? -7.381 0.978 -3.089 1.00 75.94 185 MET A O 1
ATOM 1622 N N . ASP A 1 186 ? -6.887 0.652 -5.259 1.00 71.62 186 ASP A N 1
ATOM 1623 C CA . ASP A 1 186 ? -7.709 -0.547 -5.431 1.00 71.62 186 ASP A CA 1
ATOM 1624 C C . ASP A 1 186 ? -7.199 -1.719 -4.580 1.00 71.62 186 ASP A C 1
ATOM 1626 O O . ASP A 1 186 ? -7.997 -2.425 -3.973 1.00 71.62 186 ASP A O 1
ATOM 1630 N N . VAL A 1 187 ? -5.876 -1.899 -4.456 1.00 72.56 187 VAL A N 1
ATOM 1631 C CA . VAL A 1 187 ? -5.297 -2.983 -3.641 1.00 72.56 187 VAL A CA 1
ATOM 1632 C C . VAL A 1 187 ? -5.548 -2.727 -2.156 1.00 72.56 187 VAL A C 1
ATOM 1634 O O . VAL A 1 187 ? -5.948 -3.637 -1.436 1.00 72.56 187 VAL A O 1
ATOM 1637 N N . PHE A 1 188 ? -5.376 -1.484 -1.701 1.00 86.31 188 PHE A N 1
ATOM 1638 C CA . PHE A 1 188 ? -5.722 -1.081 -0.333 1.00 86.31 188 PHE A CA 1
ATOM 1639 C C . PHE A 1 188 ? -7.193 -1.360 -0.021 1.00 86.31 188 PHE A C 1
ATOM 1641 O O . PHE A 1 188 ? -7.522 -1.914 1.027 1.00 86.31 188 PHE A O 1
ATOM 1648 N N . LYS A 1 189 ? -8.074 -1.024 -0.965 1.00 90.12 189 LYS A N 1
ATOM 1649 C CA . LYS A 1 189 ? -9.509 -1.259 -0.849 1.00 90.12 189 LYS A CA 1
ATOM 1650 C C . LYS A 1 189 ? -9.827 -2.752 -0.794 1.00 90.12 189 LYS A C 1
ATOM 1652 O O . LYS A 1 189 ? -10.579 -3.172 0.077 1.00 90.12 189 LYS A O 1
ATOM 1657 N N . GLU A 1 190 ? -9.231 -3.568 -1.661 1.00 87.38 190 GLU A N 1
ATOM 1658 C CA . GLU A 1 190 ? -9.385 -5.025 -1.612 1.00 87.38 190 GLU A CA 1
ATOM 1659 C C . GLU A 1 190 ? -8.943 -5.617 -0.270 1.00 87.38 190 GLU A C 1
ATOM 1661 O O . GLU A 1 190 ? -9.627 -6.494 0.261 1.00 87.38 190 GLU A O 1
ATOM 1666 N N . VAL A 1 191 ? -7.809 -5.157 0.267 1.00 92.56 191 VAL A N 1
ATOM 1667 C CA . VAL A 1 191 ? -7.289 -5.604 1.566 1.00 92.56 191 VAL A CA 1
ATOM 1668 C C . VAL A 1 191 ? -8.234 -5.189 2.688 1.00 92.56 191 VAL A C 1
ATOM 1670 O O . VAL A 1 191 ? -8.594 -6.023 3.510 1.00 92.56 191 VAL A O 1
ATOM 1673 N N . LEU A 1 192 ? -8.737 -3.955 2.681 1.00 98.12 192 LEU A N 1
ATOM 1674 C CA . LEU A 1 192 ? -9.727 -3.498 3.656 1.00 98.12 192 LEU A CA 1
ATOM 1675 C C . LEU A 1 192 ? -11.027 -4.312 3.608 1.00 98.12 192 LEU A C 1
ATOM 1677 O O . LEU A 1 192 ? -11.559 -4.674 4.654 1.00 98.12 192 LEU A O 1
ATOM 1681 N N . LEU A 1 193 ? -11.539 -4.628 2.415 1.00 98.00 193 LEU A N 1
ATOM 1682 C CA . LEU A 1 193 ? -12.736 -5.464 2.261 1.00 98.00 193 LEU A CA 1
ATOM 1683 C C . LEU A 1 193 ? -12.485 -6.923 2.669 1.00 98.00 193 LEU A C 1
ATOM 1685 O O . LEU A 1 193 ? -13.418 -7.621 3.066 1.00 98.00 193 LEU A O 1
ATOM 1689 N N . GLN A 1 194 ? -11.252 -7.421 2.551 1.00 97.19 194 GLN A N 1
ATOM 1690 C CA . GLN A 1 194 ? -10.862 -8.714 3.113 1.00 97.19 194 GLN A CA 1
ATOM 1691 C C . GLN A 1 194 ? -10.861 -8.655 4.645 1.00 97.19 194 GLN A C 1
ATOM 1693 O O . GLN A 1 194 ? -11.585 -9.431 5.266 1.00 97.19 194 GLN A O 1
ATOM 1698 N N . ILE A 1 195 ? -10.160 -7.680 5.228 1.00 98.25 195 ILE A N 1
ATOM 1699 C CA . ILE A 1 195 ? -10.095 -7.467 6.677 1.00 98.25 195 ILE A CA 1
ATOM 1700 C C . ILE A 1 195 ? -11.499 -7.342 7.277 1.00 98.25 195 ILE A C 1
ATOM 1702 O O . ILE A 1 195 ? -11.829 -8.058 8.214 1.00 98.25 195 ILE A O 1
ATOM 1706 N N . ASN A 1 196 ? -12.360 -6.493 6.709 1.00 98.25 196 ASN A N 1
ATOM 1707 C CA . ASN A 1 196 ? -13.716 -6.293 7.220 1.00 98.25 196 ASN A CA 1
ATOM 1708 C C . ASN A 1 196 ? -14.527 -7.597 7.240 1.00 98.25 196 ASN A C 1
ATOM 1710 O O . ASN A 1 196 ? -15.235 -7.873 8.205 1.00 98.25 196 ASN A O 1
ATOM 1714 N N . ARG A 1 197 ? -14.430 -8.427 6.194 1.00 97.88 197 ARG A N 1
ATOM 1715 C CA . ARG A 1 197 ? -15.130 -9.722 6.153 1.00 97.88 197 ARG A CA 1
ATOM 1716 C C . ARG A 1 197 ? -14.627 -10.673 7.234 1.00 97.88 197 ARG A C 1
ATOM 1718 O O . ARG A 1 197 ? -15.439 -11.322 7.888 1.00 97.88 197 ARG A O 1
ATOM 1725 N N . GLU A 1 198 ? -13.315 -10.746 7.419 1.00 97.44 198 GLU A N 1
ATOM 1726 C CA . GLU A 1 198 ? -12.687 -11.652 8.381 1.00 97.44 198 GLU A CA 1
ATOM 1727 C C . GLU A 1 198 ? -12.957 -11.218 9.829 1.00 97.44 198 GLU A C 1
ATOM 1729 O O . GLU A 1 198 ? -13.397 -12.036 10.634 1.00 97.44 198 GLU A O 1
ATOM 1734 N N . LEU A 1 199 ? -12.835 -9.925 10.143 1.00 97.38 199 LEU A N 1
ATOM 1735 C CA . LEU A 1 199 ? -13.150 -9.404 11.478 1.00 97.38 199 LEU A CA 1
ATOM 1736 C C . LEU A 1 199 ? -14.642 -9.533 11.814 1.00 97.38 199 LEU A C 1
ATOM 1738 O O . LEU A 1 199 ? -14.982 -9.921 12.930 1.00 97.38 199 LEU A O 1
ATOM 1742 N N . ASN A 1 200 ? -15.541 -9.300 10.849 1.00 96.25 200 ASN A N 1
ATOM 1743 C CA . ASN A 1 200 ? -16.978 -9.503 11.060 1.00 96.25 200 ASN A CA 1
ATOM 1744 C C . ASN A 1 200 ? -17.331 -10.978 11.290 1.00 96.25 200 ASN A C 1
ATOM 1746 O O . ASN A 1 200 ? -18.179 -11.274 12.133 1.00 96.25 200 ASN A O 1
ATOM 1750 N N . LYS A 1 201 ? -16.678 -11.908 10.578 1.00 96.31 201 LYS A N 1
ATOM 1751 C CA . LYS A 1 201 ? -16.861 -13.353 10.783 1.00 96.31 201 LYS A CA 1
ATOM 1752 C C . LYS A 1 201 ? -16.494 -13.761 12.213 1.00 96.31 201 LYS A C 1
ATOM 1754 O O . LYS A 1 201 ? -17.244 -14.503 12.842 1.00 96.31 201 LYS A O 1
ATOM 1759 N N . GLU A 1 202 ? -15.396 -13.222 12.735 1.00 96.00 202 GLU A N 1
ATOM 1760 C CA . GLU A 1 202 ? -14.918 -13.472 14.101 1.00 96.00 202 GLU A CA 1
ATOM 1761 C C . GLU A 1 202 ? -15.606 -12.597 15.168 1.00 96.00 202 GLU A C 1
ATOM 1763 O O . GLU A 1 202 ? -15.293 -12.697 16.357 1.00 96.00 202 GLU A O 1
ATOM 1768 N N . LYS A 1 203 ? -16.564 -11.747 14.761 1.00 96.19 203 LYS A N 1
ATOM 1769 C CA . LYS A 1 203 ? -17.267 -10.769 15.612 1.00 96.19 203 LYS A CA 1
ATOM 1770 C C . LYS A 1 203 ? -16.312 -9.846 16.383 1.00 96.19 203 LYS A C 1
ATOM 1772 O O . LYS A 1 203 ? -16.593 -9.477 17.522 1.00 96.19 203 LYS A O 1
ATOM 1777 N N . ILE A 1 204 ? -15.191 -9.484 15.765 1.00 97.06 204 ILE A N 1
ATOM 1778 C CA . ILE A 1 204 ? -14.181 -8.597 16.343 1.00 97.06 204 ILE A CA 1
ATOM 1779 C C . ILE A 1 204 ? -14.573 -7.150 16.069 1.00 97.06 204 ILE A C 1
ATOM 1781 O O . ILE A 1 204 ? -14.768 -6.754 14.915 1.00 97.06 204 ILE A O 1
ATOM 1785 N N . ARG A 1 205 ? -14.671 -6.346 17.130 1.00 95.62 205 ARG A N 1
ATOM 1786 C CA . ARG A 1 205 ? -14.942 -4.915 16.985 1.00 95.62 205 ARG A CA 1
ATOM 1787 C C . ARG A 1 205 ? -13.640 -4.187 16.679 1.00 95.62 205 ARG A C 1
ATOM 1789 O O . ARG A 1 205 ? -12.658 -4.327 17.402 1.00 95.62 205 ARG A O 1
ATOM 1796 N N . TYR A 1 206 ? -13.655 -3.369 15.634 1.00 97.94 206 TYR A N 1
ATOM 1797 C CA . TYR A 1 206 ? -12.474 -2.632 15.212 1.00 97.94 206 TYR A CA 1
ATOM 1798 C C . TYR A 1 206 ? -12.806 -1.214 14.740 1.00 97.94 206 TYR A C 1
ATOM 1800 O O . TYR A 1 206 ? -13.958 -0.897 14.436 1.00 97.94 206 TYR A O 1
ATOM 1808 N N . LEU A 1 207 ? -11.781 -0.366 14.680 1.00 98.25 207 LEU A N 1
ATOM 1809 C CA . LEU A 1 207 ? -11.842 0.994 14.154 1.00 98.25 207 LEU A CA 1
ATOM 1810 C C . LEU A 1 207 ? -10.678 1.207 13.189 1.00 98.25 207 LEU A C 1
ATOM 1812 O O . LEU A 1 207 ? -9.522 1.040 13.572 1.00 98.25 207 LEU A O 1
ATOM 1816 N N . LEU A 1 208 ? -10.977 1.602 11.952 1.00 98.31 208 LEU A N 1
ATOM 1817 C CA . LEU A 1 208 ? -9.963 2.048 11.001 1.00 98.31 208 LEU A CA 1
ATOM 1818 C C . LEU A 1 208 ? -9.506 3.470 11.364 1.00 98.31 208 LEU A C 1
ATOM 1820 O O . LEU A 1 208 ? -10.332 4.387 11.436 1.00 98.31 208 LEU A O 1
ATOM 1824 N N . VAL A 1 209 ? -8.201 3.657 11.551 1.00 97.44 209 VAL A N 1
ATOM 1825 C CA . VAL A 1 209 ? -7.595 4.936 11.956 1.00 97.44 209 VAL A CA 1
ATOM 1826 C C . VAL A 1 209 ? -6.524 5.392 10.962 1.00 97.44 209 VAL A C 1
ATOM 1828 O O . VAL A 1 209 ? -6.318 4.778 9.910 1.00 97.44 209 VAL A O 1
ATOM 1831 N N . GLY A 1 210 ? -5.877 6.522 11.245 1.00 95.31 210 GLY A N 1
ATOM 1832 C CA . GLY A 1 210 ? -4.679 6.915 10.518 1.00 95.31 210 GLY A CA 1
ATOM 1833 C C . GLY A 1 210 ? -4.949 7.470 9.119 1.00 95.31 210 GLY A C 1
ATOM 1834 O O . GLY A 1 210 ? -5.987 8.069 8.827 1.00 95.31 210 GLY A O 1
ATOM 1835 N N . SER A 1 211 ? -3.945 7.375 8.247 1.00 93.56 211 SER A N 1
ATOM 1836 C CA . SER A 1 211 ? -3.969 8.059 6.944 1.00 93.56 211 SER A CA 1
ATOM 1837 C C . SER A 1 211 ? -5.016 7.480 5.985 1.00 93.56 211 SER A C 1
ATOM 1839 O O . SER A 1 211 ? -5.689 8.233 5.275 1.00 93.56 211 SER A O 1
ATOM 1841 N N . TYR A 1 212 ? -5.216 6.159 6.001 1.00 95.31 212 TYR A N 1
ATOM 1842 C CA . TYR A 1 212 ? -6.180 5.512 5.115 1.00 95.31 212 TYR A CA 1
ATOM 1843 C C . TYR A 1 212 ? -7.636 5.772 5.534 1.00 95.31 212 TYR A C 1
ATOM 1845 O O . TYR A 1 212 ? -8.487 5.999 4.670 1.00 95.31 212 TYR A O 1
ATOM 1853 N N . ALA A 1 213 ? -7.921 5.862 6.840 1.00 97.06 213 ALA A N 1
ATOM 1854 C CA . ALA A 1 213 ? -9.236 6.274 7.343 1.00 97.06 213 ALA A CA 1
ATOM 1855 C C . ALA A 1 213 ? -9.645 7.673 6.854 1.00 97.06 213 ALA A C 1
ATOM 1857 O O . ALA A 1 213 ? -10.801 7.903 6.490 1.00 97.06 213 ALA A O 1
ATOM 1858 N N . LEU A 1 214 ? -8.698 8.614 6.825 1.00 94.81 214 LEU A N 1
ATOM 1859 C CA . LEU A 1 214 ? -8.912 9.970 6.313 1.00 94.81 214 LEU A CA 1
ATOM 1860 C C . LEU A 1 214 ? -9.106 9.969 4.789 1.00 94.81 214 LEU A C 1
ATOM 1862 O O . LEU A 1 214 ? -10.033 10.609 4.285 1.00 94.81 214 LEU A O 1
ATOM 1866 N N . TYR A 1 215 ? -8.310 9.178 4.065 1.00 94.00 215 TYR A N 1
ATOM 1867 C CA . TYR A 1 215 ? -8.421 9.036 2.612 1.00 94.00 215 TYR A CA 1
ATOM 1868 C C . TYR A 1 215 ? -9.814 8.560 2.173 1.00 94.00 215 TYR A C 1
ATOM 1870 O O . TYR A 1 215 ? -10.415 9.151 1.277 1.00 94.00 215 TYR A O 1
ATOM 1878 N N . LEU A 1 216 ? -10.394 7.560 2.850 1.00 94.25 216 LEU A N 1
ATOM 1879 C CA . LEU A 1 216 ? -11.755 7.073 2.556 1.00 94.25 216 LEU A CA 1
ATOM 1880 C C . LEU A 1 216 ? -12.852 8.128 2.778 1.00 94.25 216 LEU A C 1
ATOM 1882 O O . LEU A 1 216 ? -13.981 7.981 2.298 1.00 94.25 216 LEU A O 1
ATOM 1886 N N . GLN A 1 217 ? -12.532 9.202 3.496 1.00 94.44 217 GLN A N 1
ATOM 1887 C CA . GLN A 1 217 ? -13.408 10.347 3.722 1.00 94.44 217 GLN A CA 1
ATOM 1888 C C . GLN A 1 217 ? -13.168 11.492 2.727 1.00 94.44 217 GLN A C 1
ATOM 1890 O O . GLN A 1 217 ? -13.779 12.548 2.874 1.00 94.44 217 GLN A O 1
ATOM 1895 N N . GLY A 1 218 ? -12.321 11.285 1.713 1.00 91.00 218 GLY A N 1
ATOM 1896 C CA . GLY A 1 218 ? -11.959 12.296 0.718 1.00 91.00 218 GLY A CA 1
ATOM 1897 C C . GLY A 1 218 ? -10.905 13.288 1.211 1.00 91.00 218 GLY A C 1
ATOM 1898 O O . GLY A 1 218 ? -10.806 14.382 0.664 1.00 91.00 218 GLY A O 1
ATOM 1899 N N . LEU A 1 219 ? -10.147 12.941 2.256 1.00 88.38 219 LEU A N 1
ATOM 1900 C CA . LEU A 1 219 ? -9.145 13.815 2.863 1.00 88.38 219 LEU A CA 1
ATOM 1901 C C . LEU A 1 219 ? -7.743 13.262 2.606 1.00 88.38 219 LEU A C 1
ATOM 1903 O O . LEU A 1 219 ? -7.408 12.171 3.062 1.00 88.38 219 LEU A O 1
ATOM 1907 N N . VAL A 1 220 ? -6.912 14.025 1.895 1.00 83.19 220 VAL A N 1
ATOM 1908 C CA . VAL A 1 220 ? -5.528 13.640 1.588 1.00 83.19 220 VAL A CA 1
ATOM 1909 C C . VAL A 1 220 ? -4.575 14.486 2.425 1.00 83.19 220 VAL A C 1
ATOM 1911 O O . VAL A 1 220 ? -4.506 15.702 2.261 1.00 83.19 220 VAL A O 1
ATOM 1914 N N . TYR A 1 221 ? -3.837 13.839 3.327 1.00 77.88 221 TYR A N 1
ATOM 1915 C CA . TYR A 1 221 ? -2.864 14.500 4.194 1.00 77.88 221 TYR A CA 1
ATOM 1916 C C . TYR A 1 221 ? -1.633 14.943 3.392 1.00 77.88 221 TYR A C 1
ATOM 1918 O O . TYR A 1 221 ? -0.878 14.095 2.921 1.00 77.88 221 TYR A O 1
ATOM 1926 N N . ASN A 1 222 ? -1.419 16.255 3.242 1.00 74.31 222 ASN A N 1
ATOM 1927 C CA . ASN A 1 222 ? -0.257 16.849 2.557 1.00 74.31 222 ASN A CA 1
ATOM 1928 C C . ASN A 1 222 ? 0.063 16.217 1.187 1.00 74.31 222 ASN A C 1
ATOM 1930 O O . ASN A 1 222 ? 1.226 15.956 0.885 1.00 74.31 222 ASN A O 1
ATOM 1934 N N . GLU A 1 223 ? -0.964 15.888 0.392 1.00 68.69 223 GLU A N 1
ATOM 1935 C CA . GLU A 1 223 ? -0.825 15.207 -0.913 1.00 68.69 223 GLU A CA 1
ATOM 1936 C C . GLU A 1 223 ? -0.099 13.840 -0.845 1.00 68.69 223 GLU A C 1
ATOM 1938 O O . GLU A 1 223 ? 0.295 13.258 -1.860 1.00 68.69 223 GLU A O 1
ATOM 1943 N N . LYS A 1 224 ? 0.082 13.284 0.360 1.00 71.25 224 LYS A N 1
ATOM 1944 C CA . LYS A 1 224 ? 0.709 11.983 0.594 1.00 71.25 224 LYS A CA 1
ATOM 1945 C C . LYS A 1 224 ? -0.373 10.905 0.591 1.00 71.25 224 LYS A C 1
ATOM 1947 O O . LYS A 1 224 ? -1.281 10.909 1.419 1.00 71.25 224 LYS A O 1
ATOM 1952 N N . MET A 1 225 ? -0.237 9.948 -0.325 1.00 75.75 225 MET A N 1
ATOM 1953 C CA . MET A 1 225 ? -1.067 8.743 -0.317 1.00 75.75 225 MET A CA 1
ATOM 1954 C C . MET A 1 225 ? -0.775 7.879 0.925 1.00 75.75 225 MET A C 1
ATOM 1956 O O . MET A 1 225 ? 0.383 7.836 1.366 1.00 75.75 225 MET A O 1
ATOM 1960 N N . PRO A 1 226 ? -1.791 7.179 1.463 1.00 83.31 226 PRO A N 1
ATOM 1961 C CA . PRO A 1 226 ? -1.628 6.208 2.545 1.00 83.31 226 PRO A CA 1
ATOM 1962 C C . PRO A 1 226 ? -0.582 5.137 2.217 1.00 83.31 226 PRO A C 1
ATOM 1964 O O . PRO A 1 226 ? -0.415 4.750 1.059 1.00 83.31 226 PRO A O 1
ATOM 1967 N N . LYS A 1 227 ? 0.149 4.671 3.235 1.00 84.56 227 LYS A N 1
ATOM 1968 C CA . LYS A 1 227 ? 1.245 3.691 3.082 1.00 84.56 227 LYS A CA 1
ATOM 1969 C C . LYS A 1 227 ? 0.943 2.332 3.717 1.00 84.56 227 LYS A C 1
ATOM 1971 O O . LYS A 1 227 ? 1.704 1.388 3.483 1.00 84.56 227 LYS A O 1
ATOM 1976 N N . ASP A 1 228 ? -0.119 2.278 4.502 1.00 93.19 228 ASP A N 1
ATOM 1977 C CA . ASP A 1 228 ? -0.497 1.240 5.453 1.00 93.19 228 ASP A CA 1
ATOM 1978 C C . ASP A 1 228 ? -1.983 1.385 5.827 1.00 93.19 228 ASP A C 1
ATOM 1980 O O . ASP A 1 228 ? -2.653 2.372 5.497 1.00 93.19 228 ASP A O 1
ATOM 1984 N N . ILE A 1 229 ? -2.505 0.350 6.477 1.00 97.12 229 ILE A N 1
ATOM 1985 C CA . ILE A 1 229 ? -3.849 0.296 7.041 1.00 97.12 229 ILE A CA 1
ATOM 1986 C C . ILE A 1 229 ? -3.712 0.136 8.554 1.00 97.12 229 ILE A C 1
ATOM 1988 O O . ILE A 1 229 ? -3.269 -0.911 9.017 1.00 97.12 229 ILE A O 1
ATOM 1992 N N . ASP A 1 230 ? -4.137 1.147 9.306 1.00 97.94 230 ASP A N 1
ATOM 1993 C CA . ASP A 1 230 ? -4.064 1.155 10.768 1.00 97.94 230 ASP A CA 1
ATOM 1994 C C . ASP A 1 230 ? -5.418 0.777 11.380 1.00 97.94 230 ASP A C 1
ATOM 1996 O O . ASP A 1 230 ? -6.446 1.387 11.065 1.00 97.94 230 ASP A O 1
ATOM 2000 N N . ILE A 1 231 ? -5.438 -0.217 12.267 1.00 98.06 231 ILE A N 1
ATOM 2001 C CA . ILE A 1 231 ? -6.658 -0.736 12.894 1.00 98.06 231 ILE A CA 1
ATOM 2002 C C . ILE A 1 231 ? -6.499 -0.813 14.405 1.00 98.06 231 ILE A C 1
ATOM 2004 O O . ILE A 1 231 ? -5.569 -1.428 14.910 1.00 98.06 231 ILE A O 1
ATOM 2008 N N . ILE A 1 232 ? -7.467 -0.270 15.135 1.00 97.06 232 ILE A N 1
ATOM 2009 C CA . ILE A 1 232 ? -7.567 -0.412 16.589 1.00 97.06 232 ILE A CA 1
ATOM 2010 C C . ILE A 1 232 ? -8.602 -1.485 16.921 1.00 97.06 232 ILE A C 1
ATOM 2012 O O . ILE A 1 232 ? -9.703 -1.459 16.368 1.00 97.06 232 ILE A O 1
ATOM 2016 N N . VAL A 1 233 ? -8.279 -2.384 17.850 1.00 97.56 233 VAL A N 1
ATOM 2017 C CA . VAL A 1 233 ? -9.211 -3.371 18.422 1.00 97.56 233 VAL A CA 1
ATOM 2018 C C . VAL A 1 233 ? -9.500 -3.092 19.896 1.00 97.56 233 VAL A C 1
ATOM 2020 O O . VAL A 1 233 ? -8.790 -2.333 20.559 1.00 97.56 233 VAL A O 1
ATOM 2023 N N . SER A 1 234 ? -10.572 -3.684 20.425 1.00 94.00 234 SER A N 1
ATOM 2024 C CA . SER A 1 234 ? -11.072 -3.354 21.765 1.00 94.00 234 SER A CA 1
ATOM 2025 C C . SER A 1 234 ? -10.287 -4.020 22.895 1.00 94.00 234 SER A C 1
ATOM 2027 O O . SER A 1 234 ? -10.261 -3.505 24.015 1.00 94.00 234 SER A O 1
ATOM 2029 N N . SER A 1 235 ? -9.623 -5.146 22.622 1.00 95.00 235 SER A N 1
ATOM 2030 C CA . SER A 1 235 ? -8.915 -5.911 23.648 1.00 95.00 235 SER A CA 1
ATOM 2031 C C . SER A 1 235 ? -7.676 -6.632 23.122 1.00 95.00 235 SER A C 1
ATOM 2033 O O . SER A 1 235 ? -7.581 -6.986 21.947 1.00 95.00 235 SER A O 1
ATOM 2035 N N . GLN A 1 236 ? -6.757 -6.933 24.037 1.00 95.31 236 GLN A N 1
ATOM 2036 C CA . GLN A 1 236 ? -5.592 -7.773 23.772 1.00 95.31 236 GLN A CA 1
ATOM 2037 C C . GLN A 1 236 ? -5.992 -9.175 23.276 1.00 95.31 236 GLN A C 1
ATOM 2039 O O . GLN A 1 236 ? -5.322 -9.764 22.431 1.00 95.31 236 GLN A O 1
ATOM 2044 N N . ALA A 1 237 ? -7.121 -9.703 23.761 1.00 96.44 237 ALA A N 1
ATOM 2045 C CA . ALA A 1 237 ? -7.651 -10.991 23.322 1.00 96.44 237 ALA A CA 1
ATOM 2046 C C . ALA A 1 237 ? -8.113 -10.965 21.854 1.00 96.44 237 ALA A C 1
ATOM 2048 O O . ALA A 1 237 ? -7.931 -11.948 21.140 1.00 96.44 237 ALA A O 1
ATOM 2049 N N . GLU A 1 238 ? -8.688 -9.855 21.380 1.00 97.19 238 GLU A N 1
ATOM 2050 C CA . GLU A 1 238 ? -9.016 -9.683 19.959 1.00 97.19 238 GLU A CA 1
ATOM 2051 C C . GLU A 1 238 ? -7.758 -9.584 19.095 1.00 97.19 238 GLU A C 1
ATOM 2053 O O . GLU A 1 238 ? -7.705 -10.230 18.051 1.00 97.19 238 GLU A O 1
ATOM 2058 N N . LEU A 1 239 ? -6.722 -8.867 19.551 1.00 97.19 239 LEU A N 1
ATOM 2059 C CA . LEU A 1 239 ? -5.423 -8.844 18.868 1.00 97.19 239 LEU A CA 1
ATOM 2060 C C . LEU A 1 239 ? -4.851 -10.265 18.732 1.00 97.19 239 LEU A C 1
ATOM 2062 O O . LEU A 1 239 ? -4.475 -10.674 17.636 1.00 97.19 239 LEU A O 1
ATOM 2066 N N . GLN A 1 240 ? -4.887 -11.063 19.806 1.00 97.06 240 GLN A N 1
ATOM 2067 C CA . GLN A 1 240 ? -4.450 -12.462 19.773 1.00 97.06 240 GLN A CA 1
ATOM 2068 C C . GLN A 1 240 ? -5.257 -13.320 18.788 1.00 97.06 240 GLN A C 1
ATOM 2070 O O . GLN A 1 240 ? -4.698 -14.186 18.112 1.00 97.06 240 GLN A O 1
ATOM 2075 N N . LYS A 1 241 ? -6.577 -13.110 18.697 1.00 97.31 241 LYS A N 1
ATOM 2076 C CA . LYS A 1 241 ? -7.421 -13.817 17.720 1.00 97.31 241 LYS A CA 1
ATOM 2077 C C . LYS A 1 241 ? -7.019 -13.477 16.289 1.00 97.31 241 LYS A C 1
ATOM 2079 O O . LYS A 1 241 ? -6.916 -14.385 15.469 1.00 97.31 241 LYS A O 1
ATOM 2084 N N . ILE A 1 242 ? -6.762 -12.199 16.013 1.00 97.69 242 ILE A N 1
ATOM 2085 C CA . ILE A 1 242 ? -6.298 -11.737 14.701 1.00 97.69 242 ILE A CA 1
ATOM 2086 C C . ILE A 1 242 ? -4.949 -12.367 14.359 1.00 97.69 242 ILE A C 1
ATOM 2088 O O . ILE A 1 242 ? -4.797 -12.903 13.270 1.00 97.69 242 ILE A O 1
ATOM 2092 N N . GLU A 1 243 ? -3.996 -12.383 15.290 1.00 97.00 243 GLU A N 1
ATOM 2093 C CA . GLU A 1 243 ? -2.694 -13.035 15.093 1.00 97.00 243 GLU A CA 1
ATOM 2094 C C . GLU A 1 243 ? -2.824 -14.511 14.723 1.00 97.00 243 GLU A C 1
ATOM 2096 O O . GLU A 1 243 ? -2.145 -14.991 13.818 1.00 97.00 243 GLU A O 1
ATOM 2101 N N . ASN A 1 244 ? -3.726 -15.228 15.391 1.00 96.12 244 ASN A N 1
ATOM 2102 C CA . ASN A 1 244 ? -3.970 -16.634 15.100 1.00 96.12 244 ASN A CA 1
ATOM 2103 C C . ASN A 1 244 ? -4.610 -16.822 13.717 1.00 96.12 244 ASN A C 1
ATOM 2105 O O . ASN A 1 244 ? -4.204 -17.716 12.975 1.00 96.12 244 ASN A O 1
ATOM 2109 N N . ALA A 1 245 ? -5.585 -15.979 13.363 1.00 94.69 245 ALA A N 1
ATOM 2110 C CA . ALA A 1 245 ? -6.269 -16.027 12.073 1.00 94.69 245 ALA A CA 1
ATOM 2111 C C . ALA A 1 245 ? -5.354 -15.619 10.906 1.00 94.69 245 ALA A C 1
ATOM 2113 O O . ALA A 1 245 ? -5.455 -16.172 9.815 1.00 94.69 245 ALA A O 1
ATOM 2114 N N . TRP A 1 246 ? -4.451 -14.665 11.135 1.00 96.38 246 TRP A N 1
ATOM 2115 C CA . TRP A 1 246 ? -3.575 -14.062 10.127 1.00 96.38 246 TRP A CA 1
ATOM 2116 C C . TRP A 1 246 ? -2.117 -14.483 10.287 1.00 96.38 246 TRP A C 1
ATOM 2118 O O . TRP A 1 246 ? -1.215 -13.765 9.855 1.00 96.38 246 TRP A O 1
ATOM 2128 N N . LYS A 1 247 ? -1.869 -15.653 10.886 1.00 94.94 247 LYS A N 1
ATOM 2129 C CA . LYS A 1 247 ? -0.522 -16.136 11.218 1.00 94.94 247 LYS A CA 1
ATOM 2130 C C . LYS A 1 247 ? 0.430 -16.135 10.019 1.00 94.94 247 LYS A C 1
ATOM 2132 O O . LYS A 1 247 ? 1.603 -15.813 10.164 1.00 94.94 247 LYS A O 1
ATOM 2137 N N . GLU A 1 248 ? -0.075 -16.462 8.830 1.00 90.88 248 GLU A N 1
ATOM 2138 C CA . GLU A 1 248 ? 0.704 -16.476 7.583 1.00 90.88 248 GLU A CA 1
ATOM 2139 C C . GLU A 1 248 ? 1.072 -15.079 7.050 1.00 90.88 248 GLU A C 1
ATOM 2141 O O . GLU A 1 248 ? 1.965 -14.956 6.213 1.00 90.88 248 GLU A O 1
ATOM 2146 N N . TYR A 1 249 ? 0.405 -14.027 7.532 1.00 89.31 249 TYR A N 1
ATOM 2147 C CA . TYR A 1 249 ? 0.624 -12.647 7.101 1.00 89.31 249 TYR A CA 1
ATOM 2148 C C . TYR A 1 249 ? 1.528 -11.853 8.047 1.00 89.31 249 TYR A C 1
ATOM 2150 O O . TYR A 1 249 ? 1.855 -10.713 7.719 1.00 89.31 249 TYR A O 1
ATOM 2158 N N . ILE A 1 250 ? 1.924 -12.396 9.202 1.00 91.62 250 ILE A N 1
ATOM 2159 C CA . ILE A 1 250 ? 2.735 -11.672 10.193 1.00 91.62 250 ILE A CA 1
ATOM 2160 C C . ILE A 1 250 ? 4.109 -11.327 9.599 1.00 91.62 250 ILE A C 1
ATOM 2162 O O . ILE A 1 250 ? 4.817 -12.189 9.080 1.00 91.62 250 ILE A O 1
ATOM 2166 N N . ILE A 1 251 ? 4.485 -10.047 9.676 1.00 87.00 251 ILE A N 1
ATOM 2167 C CA . ILE A 1 251 ? 5.818 -9.549 9.286 1.00 87.00 251 ILE A CA 1
ATOM 2168 C C . ILE A 1 251 ? 6.618 -9.016 10.470 1.00 87.00 251 ILE A C 1
ATOM 2170 O O . ILE A 1 251 ? 7.842 -8.929 10.391 1.00 87.00 251 ILE A O 1
ATOM 2174 N N . GLU A 1 252 ? 5.936 -8.656 11.550 1.00 90.12 252 GLU A N 1
ATOM 2175 C CA . GLU A 1 252 ? 6.545 -8.266 12.809 1.00 90.12 252 GLU A CA 1
ATOM 2176 C C . GLU A 1 252 ? 5.654 -8.786 13.924 1.00 90.12 252 GLU A C 1
ATOM 2178 O O . GLU A 1 252 ? 4.474 -8.429 13.989 1.00 90.12 252 GLU A O 1
ATOM 2183 N N . ASP A 1 253 ? 6.230 -9.647 14.762 1.00 92.44 253 ASP A N 1
ATOM 2184 C CA . ASP A 1 253 ? 5.558 -10.164 15.943 1.00 92.44 253 ASP A CA 1
ATOM 2185 C C . ASP A 1 253 ? 5.161 -9.028 16.882 1.00 92.44 253 ASP A C 1
ATOM 2187 O O . ASP A 1 253 ? 5.678 -7.908 16.817 1.00 92.44 253 ASP A O 1
ATOM 2191 N N . ARG A 1 254 ? 4.245 -9.358 17.785 1.00 92.81 254 ARG A N 1
ATOM 2192 C CA . ARG A 1 254 ? 3.705 -8.445 18.776 1.00 92.81 254 ARG A CA 1
ATOM 2193 C C . ARG A 1 254 ? 4.794 -7.679 19.525 1.00 92.81 254 ARG A C 1
ATOM 2195 O O . ARG A 1 254 ? 5.688 -8.268 20.135 1.00 92.81 254 ARG A O 1
ATOM 2202 N N . LYS A 1 255 ? 4.663 -6.354 19.551 1.00 93.88 255 LYS A N 1
ATOM 2203 C CA . LYS A 1 255 ? 5.530 -5.446 20.307 1.00 93.88 255 LYS A CA 1
ATOM 2204 C C . LYS A 1 255 ? 4.729 -4.527 21.203 1.00 93.88 255 LYS A C 1
ATOM 2206 O O . LYS A 1 255 ? 3.649 -4.064 20.848 1.00 93.88 255 LYS A O 1
ATOM 2211 N N . GLN A 1 256 ? 5.302 -4.231 22.362 1.00 92.06 256 GLN A N 1
ATOM 2212 C CA . GLN A 1 256 ? 4.745 -3.253 23.280 1.00 92.06 256 GLN A CA 1
ATOM 2213 C C . GLN A 1 256 ? 4.954 -1.837 22.735 1.00 92.06 256 GLN A C 1
ATOM 2215 O O . GLN A 1 256 ? 6.015 -1.517 22.198 1.00 92.06 256 GLN A O 1
ATOM 2220 N N . ILE A 1 257 ? 3.952 -0.980 22.916 1.00 85.94 257 ILE A N 1
ATOM 2221 C CA . ILE A 1 257 ? 3.985 0.437 22.561 1.00 85.94 257 ILE A CA 1
ATOM 2222 C C . ILE A 1 257 ? 4.084 1.238 23.863 1.00 85.94 257 ILE A C 1
ATOM 2224 O O . ILE A 1 257 ? 3.063 1.459 24.526 1.00 85.94 257 ILE A O 1
ATOM 2228 N N . PRO A 1 258 ? 5.283 1.708 24.257 1.00 80.38 258 PRO A N 1
ATOM 2229 C CA . PRO A 1 258 ? 5.481 2.339 25.563 1.00 80.38 258 PRO A CA 1
ATOM 2230 C C . PRO A 1 258 ? 4.571 3.552 25.795 1.00 80.38 258 PRO A C 1
ATOM 2232 O O . PRO A 1 258 ? 4.069 3.765 26.897 1.00 80.38 258 PRO A O 1
ATOM 2235 N N . SER A 1 259 ? 4.301 4.330 24.741 1.00 75.81 259 SER A N 1
ATOM 2236 C CA . SER A 1 259 ? 3.507 5.556 24.838 1.00 75.81 259 SER A CA 1
ATOM 2237 C C . SER A 1 259 ? 2.061 5.306 25.260 1.00 75.81 259 SER A C 1
ATOM 2239 O O . SER A 1 259 ? 1.558 5.966 26.171 1.00 75.81 259 SER A O 1
ATOM 2241 N N . THR A 1 260 ? 1.397 4.338 24.630 1.00 76.88 260 THR A N 1
ATOM 2242 C CA . THR A 1 260 ? -0.020 4.023 24.871 1.00 76.88 260 THR A CA 1
ATOM 2243 C C . THR A 1 260 ? -0.206 2.897 25.887 1.00 76.88 260 THR A C 1
ATOM 2245 O O . THR A 1 260 ? -1.342 2.602 26.253 1.00 76.88 260 THR A O 1
ATOM 2248 N N . GLY A 1 261 ? 0.895 2.282 26.347 1.00 82.06 261 GLY A N 1
ATOM 2249 C CA . GLY A 1 261 ? 0.883 1.063 27.161 1.00 82.06 261 GLY A CA 1
ATOM 2250 C C . GLY A 1 261 ? 0.233 -0.120 26.437 1.00 82.06 261 GLY A C 1
ATOM 2251 O O . GLY A 1 261 ? -0.276 -1.023 27.093 1.00 82.06 261 GLY A O 1
ATOM 2252 N N . GLY A 1 262 ? 0.152 -0.041 25.109 1.00 90.06 262 GLY A N 1
ATOM 2253 C CA . GLY A 1 262 ? -0.547 -0.979 24.246 1.00 90.06 262 GLY A CA 1
ATOM 2254 C C . GLY A 1 262 ? 0.374 -2.011 23.610 1.00 90.06 262 GLY A C 1
ATOM 2255 O O . GLY A 1 262 ? 1.566 -2.075 23.911 1.00 90.06 262 GLY A O 1
ATOM 2256 N N . GLU A 1 263 ? -0.186 -2.780 22.688 1.00 95.06 263 GLU A N 1
ATOM 2257 C CA . GLU A 1 263 ? 0.524 -3.757 21.868 1.00 95.06 263 GLU A CA 1
ATOM 2258 C C . GLU A 1 263 ? 0.171 -3.547 20.396 1.00 95.06 263 GLU A C 1
ATOM 2260 O O . GLU A 1 263 ? -0.940 -3.129 20.065 1.00 95.06 263 GLU A O 1
ATOM 2265 N N . GLN A 1 264 ? 1.126 -3.835 19.520 1.00 96.12 264 GLN A N 1
ATOM 2266 C CA . GLN A 1 264 ? 0.977 -3.759 18.074 1.00 96.12 264 GLN A CA 1
ATOM 2267 C C . GLN A 1 264 ? 1.532 -5.020 17.429 1.00 96.12 264 GLN A C 1
ATOM 2269 O O . GLN A 1 264 ? 2.620 -5.462 17.794 1.00 96.12 264 GLN A O 1
ATOM 2274 N N . THR A 1 265 ? 0.841 -5.508 16.404 1.00 97.56 265 THR A N 1
ATOM 2275 C CA . THR A 1 265 ? 1.350 -6.545 15.498 1.00 97.56 265 THR A CA 1
ATOM 2276 C C . THR A 1 265 ? 1.221 -6.054 14.061 1.00 97.56 265 THR A C 1
ATOM 2278 O O . THR A 1 265 ? 0.216 -5.427 13.704 1.00 97.56 265 THR A O 1
ATOM 2281 N N . ARG A 1 266 ? 2.242 -6.303 13.230 1.00 96.94 266 ARG A N 1
ATOM 2282 C CA . ARG A 1 266 ? 2.218 -5.918 11.812 1.00 96.94 266 ARG A CA 1
ATOM 2283 C C . ARG A 1 266 ? 2.025 -7.120 10.910 1.00 96.94 266 ARG A C 1
ATOM 2285 O O . ARG A 1 266 ? 2.721 -8.131 11.019 1.00 96.94 266 ARG A O 1
ATOM 2292 N N . PHE A 1 267 ? 1.143 -6.943 9.938 1.00 95.88 267 PHE A N 1
ATOM 2293 C CA . PHE A 1 267 ? 0.806 -7.932 8.929 1.00 95.88 267 PHE A CA 1
ATOM 2294 C C . PHE A 1 267 ? 1.075 -7.389 7.526 1.00 95.88 267 PHE A C 1
ATOM 2296 O O . PHE A 1 267 ? 1.127 -6.179 7.295 1.00 95.88 267 PHE A O 1
ATOM 2303 N N . ARG A 1 268 ? 1.212 -8.293 6.558 1.00 89.69 268 ARG A N 1
ATOM 2304 C CA . ARG A 1 268 ? 1.322 -7.973 5.137 1.00 89.69 268 ARG A CA 1
ATOM 2305 C C . ARG A 1 268 ? 0.318 -8.780 4.326 1.00 89.69 268 ARG A C 1
ATOM 2307 O O . ARG A 1 268 ? 0.589 -9.907 3.921 1.00 89.69 268 ARG A O 1
ATOM 2314 N N . ILE A 1 269 ? -0.820 -8.164 4.018 1.00 86.31 269 ILE A N 1
ATOM 2315 C CA . ILE A 1 269 ? -1.920 -8.791 3.275 1.00 86.31 269 ILE A CA 1
ATOM 2316 C C . ILE A 1 269 ? -1.907 -8.266 1.842 1.00 86.31 269 ILE A C 1
ATOM 2318 O O . ILE A 1 269 ? -1.978 -7.063 1.606 1.00 86.31 269 ILE A O 1
ATOM 2322 N N . LYS A 1 270 ? -1.758 -9.162 0.856 1.00 74.50 270 LYS A N 1
ATOM 2323 C CA . LYS A 1 270 ? -1.575 -8.802 -0.571 1.00 74.50 270 LYS A CA 1
ATOM 2324 C C . LYS A 1 270 ? -0.488 -7.737 -0.789 1.00 74.50 270 LYS A C 1
ATOM 2326 O O . LYS A 1 270 ? -0.555 -6.921 -1.708 1.00 74.50 270 LYS A O 1
ATOM 2331 N N . GLY A 1 271 ? 0.522 -7.754 0.075 1.00 69.44 271 GLY A 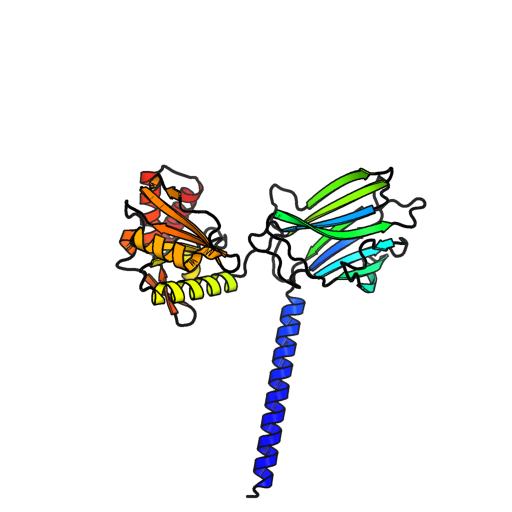N 1
ATOM 2332 C CA . GLY A 1 271 ? 1.601 -6.786 0.079 1.00 69.44 271 GLY A CA 1
ATOM 2333 C C . GLY A 1 271 ? 1.322 -5.516 0.880 1.00 69.44 271 GLY A C 1
ATOM 2334 O O . GLY A 1 271 ? 2.294 -4.903 1.291 1.00 69.44 271 GLY A O 1
ATOM 2335 N N . VAL A 1 272 ? 0.076 -5.121 1.147 1.00 78.44 272 VAL A N 1
ATOM 2336 C CA . VAL A 1 272 ? -0.237 -3.928 1.955 1.00 78.44 272 VAL A CA 1
ATOM 2337 C C . VAL A 1 272 ? 0.119 -4.195 3.412 1.00 78.44 272 VAL A C 1
ATOM 2339 O O . VAL A 1 272 ? -0.192 -5.258 3.945 1.00 78.44 272 VAL A O 1
ATOM 2342 N N . GLU A 1 273 ? 0.795 -3.236 4.034 1.00 89.81 273 GLU A N 1
ATOM 2343 C CA . GLU A 1 273 ? 1.113 -3.278 5.458 1.00 89.81 273 GLU A CA 1
ATOM 2344 C C . GLU A 1 273 ? -0.134 -2.934 6.270 1.00 89.81 273 GLU A C 1
ATOM 2346 O O . GLU A 1 273 ? -0.821 -1.955 5.975 1.00 89.81 273 GLU A O 1
ATOM 2351 N N . VAL A 1 274 ? -0.438 -3.773 7.252 1.00 97.38 274 VAL A N 1
ATOM 2352 C CA . VAL A 1 274 ? -1.584 -3.613 8.142 1.00 97.38 274 VAL A CA 1
ATOM 2353 C C . VAL A 1 274 ? -1.052 -3.612 9.564 1.00 97.38 274 VAL A C 1
ATOM 2355 O O . VAL A 1 274 ? -0.444 -4.590 9.998 1.00 97.38 274 VAL A O 1
ATOM 2358 N N . GLU A 1 275 ? -1.268 -2.518 10.278 1.00 98.06 275 GLU A N 1
ATOM 2359 C CA . GLU A 1 275 ? -0.890 -2.375 11.676 1.00 98.06 275 GLU A CA 1
ATOM 2360 C C . GLU A 1 275 ? -2.142 -2.554 12.536 1.00 98.06 275 GLU A C 1
ATOM 2362 O O . GLU A 1 275 ? -3.123 -1.825 12.378 1.00 98.06 275 GLU A O 1
ATOM 2367 N N . VAL A 1 276 ? -2.134 -3.549 13.425 1.00 98.06 276 VAL A N 1
ATOM 2368 C CA . VAL A 1 276 ? -3.244 -3.789 14.352 1.00 98.06 276 VAL A CA 1
ATOM 2369 C C . VAL A 1 276 ? -2.780 -3.480 15.760 1.00 98.06 276 VAL A C 1
ATOM 2371 O O . VAL A 1 276 ? -1.779 -4.025 16.225 1.00 98.06 276 VAL A O 1
ATOM 2374 N N . PHE A 1 277 ? -3.526 -2.614 16.431 1.00 96.00 277 PHE A N 1
ATOM 2375 C CA . PHE A 1 277 ? -3.189 -2.071 17.733 1.00 96.00 277 PHE A CA 1
ATOM 2376 C C . PHE A 1 277 ? -4.251 -2.416 18.767 1.00 96.00 277 PHE A C 1
ATOM 2378 O O . PHE A 1 277 ? -5.455 -2.341 18.512 1.00 96.00 277 PHE A O 1
ATOM 2385 N N . TRP A 1 278 ? -3.791 -2.660 19.984 1.00 95.31 278 TRP A N 1
ATOM 2386 C CA . TRP A 1 278 ? -4.599 -2.590 21.190 1.00 95.31 278 TRP A CA 1
ATOM 2387 C C . TRP A 1 278 ? -3.956 -1.600 22.166 1.00 95.31 278 TRP A C 1
ATOM 2389 O O . TRP A 1 278 ? -2.736 -1.540 22.275 1.00 95.31 278 TRP A O 1
ATOM 2399 N N . GLU A 1 279 ? -4.759 -0.819 22.891 1.00 90.88 279 GLU A N 1
ATOM 2400 C CA . GLU A 1 279 ? -4.273 0.240 23.784 1.00 90.88 279 GLU A CA 1
ATOM 2401 C C . GLU A 1 279 ? -4.878 0.126 25.185 1.00 90.88 279 GLU A C 1
ATOM 2403 O O . GLU A 1 279 ? -6.095 -0.007 25.334 1.00 90.88 279 GLU A O 1
ATOM 2408 N N . THR A 1 280 ? -4.052 0.290 26.224 1.00 87.12 280 THR A N 1
ATOM 2409 C CA . THR A 1 280 ? -4.523 0.392 27.618 1.00 87.12 280 THR A CA 1
ATOM 2410 C C . THR A 1 280 ? -4.986 1.804 27.968 1.00 87.12 280 THR A C 1
ATOM 2412 O O . THR A 1 280 ? -6.011 1.965 28.626 1.00 87.12 280 THR A O 1
ATOM 2415 N N . LYS A 1 281 ? -4.286 2.840 27.481 1.00 85.50 281 LYS A N 1
ATOM 2416 C CA . LYS A 1 281 ? -4.605 4.261 27.745 1.00 85.50 281 LYS A CA 1
ATOM 2417 C C . LYS A 1 281 ? -5.790 4.817 26.939 1.00 85.50 281 LYS A C 1
ATOM 2419 O O . LYS A 1 281 ? -6.122 5.990 27.070 1.00 85.50 281 LYS A O 1
ATOM 2424 N N . LYS A 1 282 ? -6.424 3.972 26.123 1.00 86.19 282 LYS A N 1
ATOM 2425 C CA . LYS A 1 282 ? -7.641 4.238 25.342 1.00 86.19 282 LYS A CA 1
ATOM 2426 C C . LYS A 1 282 ? -7.652 5.522 24.504 1.00 86.19 282 LYS A C 1
ATOM 2428 O O . LYS A 1 282 ? -8.696 6.151 24.350 1.00 86.19 282 LYS A O 1
ATOM 2433 N N . THR A 1 283 ? -6.517 5.902 23.921 1.00 87.75 283 THR A N 1
ATOM 2434 C CA . THR A 1 283 ? -6.423 7.111 23.090 1.00 87.75 283 THR A CA 1
ATOM 2435 C C . THR A 1 283 ? -7.301 7.040 21.847 1.00 87.75 283 THR A C 1
ATOM 2437 O O . THR A 1 283 ? -7.989 8.007 21.538 1.00 87.75 283 THR A O 1
ATOM 2440 N N . TYR A 1 284 ? -7.336 5.889 21.175 1.00 89.56 284 TYR A N 1
ATOM 2441 C CA . TYR A 1 284 ? -8.246 5.649 20.056 1.00 89.56 284 TYR A CA 1
ATOM 2442 C C . TYR A 1 284 ? -9.423 4.746 20.425 1.00 89.56 284 TYR A C 1
ATOM 2444 O O . TYR A 1 284 ? -10.509 4.886 19.862 1.00 89.56 284 TYR A O 1
ATOM 2452 N N . SER A 1 285 ? -9.240 3.809 21.360 1.00 86.19 285 SER A N 1
ATOM 2453 C CA . SER A 1 285 ? -10.267 2.797 21.639 1.00 86.19 285 SER A CA 1
ATOM 2454 C C . SER A 1 285 ? -11.556 3.372 22.243 1.00 86.19 285 SER A C 1
ATOM 2456 O O . SER A 1 285 ? -12.605 2.746 22.113 1.00 86.19 285 SER A O 1
ATOM 2458 N N . ASN A 1 286 ? -11.538 4.597 22.785 1.00 89.44 286 ASN A N 1
ATOM 2459 C CA . ASN A 1 286 ? -12.754 5.318 23.186 1.00 89.44 286 ASN A CA 1
ATOM 2460 C C . ASN A 1 286 ? -13.730 5.565 22.016 1.00 89.44 286 ASN A C 1
ATOM 2462 O O . ASN A 1 286 ? -14.939 5.645 22.230 1.00 89.44 286 ASN A O 1
ATOM 2466 N N . PHE A 1 287 ? -13.238 5.635 20.775 1.00 93.19 287 PHE A N 1
ATOM 2467 C CA . PHE A 1 287 ? -14.061 5.885 19.587 1.00 93.19 287 PHE A CA 1
ATOM 2468 C C . PHE A 1 287 ? -14.646 4.603 18.964 1.00 93.19 287 PHE A C 1
ATOM 2470 O O . PHE A 1 287 ? -15.465 4.686 18.049 1.00 93.19 287 PHE A O 1
ATOM 2477 N N . LEU A 1 288 ? -14.294 3.415 19.480 1.00 92.00 288 LEU A N 1
ATOM 2478 C CA . LEU A 1 288 ? -14.866 2.130 19.039 1.00 92.00 288 LEU A CA 1
ATOM 2479 C C . LEU A 1 288 ? -16.369 2.009 19.330 1.00 92.00 288 LEU A C 1
ATOM 2481 O O . LEU A 1 288 ? -17.058 1.244 18.661 1.00 92.00 288 LEU A O 1
ATOM 2485 N N . GLU A 1 289 ? -16.879 2.730 20.332 1.00 91.38 289 GLU A N 1
ATOM 2486 C CA . GLU A 1 289 ? -18.295 2.704 20.728 1.00 91.38 289 GLU A CA 1
AT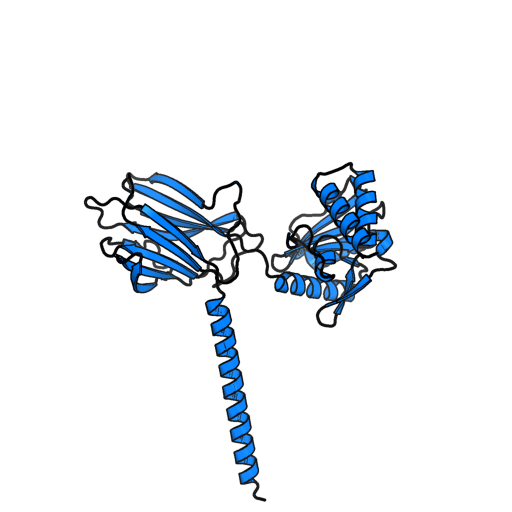OM 2487 C C . GLU A 1 289 ? -19.194 3.473 19.748 1.00 91.38 289 GLU A C 1
ATOM 2489 O O . GLU A 1 289 ? -20.367 3.142 19.574 1.00 91.38 289 GLU A O 1
ATOM 2494 N N . LYS A 1 290 ? -18.656 4.510 19.095 1.00 93.44 290 LYS A N 1
ATOM 2495 C CA . LYS A 1 290 ? -19.400 5.385 18.176 1.00 93.44 290 LYS A CA 1
ATOM 2496 C C . LYS A 1 290 ? -18.579 5.677 16.915 1.00 93.44 290 LYS A C 1
ATOM 2498 O O . LYS A 1 290 ? -18.267 6.839 16.649 1.00 93.44 290 LYS A O 1
ATOM 2503 N N . PRO A 1 291 ? -18.222 4.645 16.130 1.00 96.00 291 PRO A N 1
ATOM 2504 C CA . PRO A 1 291 ? -17.443 4.845 14.923 1.00 96.00 291 PRO A CA 1
ATOM 2505 C C . PRO A 1 291 ? -18.272 5.593 13.881 1.00 96.00 291 PRO A C 1
ATOM 2507 O O . PRO A 1 291 ? -19.499 5.464 13.802 1.00 96.00 291 PRO A O 1
ATOM 2510 N N . LYS A 1 292 ? -17.590 6.323 13.001 1.00 96.50 292 LYS A N 1
ATOM 2511 C CA . LYS A 1 292 ? -18.213 6.825 11.784 1.00 96.50 292 LYS A CA 1
ATOM 2512 C C . LYS A 1 292 ? -18.230 5.702 10.754 1.00 96.50 292 LYS A C 1
ATOM 2514 O O . LYS A 1 292 ? -17.196 5.137 10.414 1.00 96.50 292 LYS A O 1
ATOM 2519 N N . TRP A 1 293 ? -19.406 5.403 10.218 1.00 97.25 293 TRP A N 1
ATOM 2520 C CA . TRP A 1 293 ? -19.562 4.365 9.204 1.00 97.25 293 TRP A CA 1
ATOM 2521 C C . TRP A 1 293 ? -19.397 4.937 7.800 1.00 97.25 293 TRP A C 1
ATOM 2523 O O . TRP A 1 293 ? -20.017 5.941 7.439 1.00 97.25 293 TRP A O 1
ATOM 2533 N N . LYS A 1 294 ? -18.578 4.277 6.980 1.00 97.25 294 LYS A N 1
ATOM 2534 C CA . LYS A 1 294 ? -18.421 4.592 5.558 1.00 97.25 294 LYS A CA 1
ATOM 2535 C C . LYS A 1 294 ? -18.750 3.368 4.718 1.00 97.25 294 LYS A C 1
ATOM 2537 O O . LYS A 1 294 ? -18.186 2.299 4.928 1.00 97.25 294 LYS A O 1
ATOM 2542 N N . LYS A 1 295 ? -19.630 3.541 3.731 1.00 97.38 295 LYS A N 1
ATOM 2543 C CA . LYS A 1 295 ? -19.932 2.498 2.748 1.00 97.38 295 LYS A CA 1
ATOM 2544 C C . LYS A 1 295 ? -18.814 2.428 1.701 1.00 97.38 295 LYS A C 1
ATOM 2546 O O . LYS A 1 295 ? -18.557 3.421 1.020 1.00 97.38 295 LYS A O 1
ATOM 2551 N N . VAL A 1 296 ? -18.172 1.269 1.579 1.00 95.06 296 VAL A N 1
ATOM 2552 C CA . VAL A 1 296 ? -17.138 0.943 0.583 1.00 95.06 296 VAL A CA 1
ATOM 2553 C C . VAL A 1 296 ? -17.562 -0.356 -0.099 1.00 95.06 296 VAL A C 1
ATOM 2555 O O . VAL A 1 296 ? -17.676 -1.380 0.563 1.00 95.06 296 VAL A O 1
ATOM 2558 N N . ASP A 1 297 ? -17.868 -0.310 -1.399 1.00 93.19 297 ASP A N 1
ATOM 2559 C CA . ASP A 1 297 ? -18.370 -1.457 -2.183 1.00 93.19 297 ASP A CA 1
ATOM 2560 C C . ASP A 1 297 ? -19.469 -2.265 -1.482 1.00 93.19 297 ASP A C 1
ATOM 2562 O O . ASP A 1 297 ? -19.419 -3.487 -1.360 1.00 93.19 297 ASP A O 1
ATOM 2566 N N . GLY A 1 298 ? -20.473 -1.558 -0.965 1.00 94.75 298 GLY A N 1
ATOM 2567 C CA . GLY A 1 298 ? -21.604 -2.190 -0.287 1.00 94.75 298 GLY A CA 1
ATOM 2568 C C . GLY A 1 298 ? -21.355 -2.568 1.174 1.00 94.75 298 GLY A C 1
ATOM 2569 O O . GLY A 1 298 ? -22.328 -2.787 1.886 1.00 94.75 298 GLY A O 1
ATOM 2570 N N . GLN A 1 299 ? -20.106 -2.576 1.646 1.00 97.69 299 GLN A N 1
ATOM 2571 C CA . GLN A 1 299 ? -19.758 -2.913 3.026 1.00 97.69 299 GLN A CA 1
ATOM 2572 C C . GLN A 1 299 ? -19.634 -1.661 3.896 1.00 97.69 299 GLN A C 1
ATOM 2574 O O . GLN A 1 299 ? -19.093 -0.643 3.463 1.00 97.69 299 GLN A O 1
ATOM 2579 N N . ASN A 1 300 ? -20.126 -1.736 5.132 1.00 97.81 300 ASN A N 1
ATOM 2580 C CA . ASN A 1 300 ? -19.978 -0.667 6.114 1.00 97.81 300 ASN A CA 1
ATOM 2581 C C . ASN A 1 300 ? -18.656 -0.847 6.862 1.00 97.81 300 ASN A C 1
ATOM 2583 O O . ASN A 1 300 ? -18.474 -1.844 7.553 1.00 97.81 300 ASN A O 1
ATOM 2587 N N . ILE A 1 301 ? -17.755 0.121 6.719 1.00 98.38 301 ILE A N 1
ATOM 2588 C CA . ILE A 1 301 ? -16.454 0.140 7.386 1.00 98.38 301 ILE A CA 1
ATOM 2589 C C . ILE A 1 301 ? -16.515 1.121 8.567 1.00 98.38 301 ILE A C 1
ATOM 2591 O O . ILE A 1 301 ? -16.854 2.290 8.337 1.00 98.38 301 ILE A O 1
ATOM 2595 N N . PRO A 1 302 ? -16.194 0.689 9.803 1.00 98.12 302 PRO A N 1
ATOM 2596 C CA . PRO A 1 302 ? -16.063 1.582 10.945 1.00 98.12 302 PRO A CA 1
ATOM 2597 C C . PRO A 1 302 ? -14.729 2.326 10.853 1.00 98.12 302 PRO A C 1
ATOM 2599 O O . PRO A 1 302 ? -13.661 1.714 10.808 1.00 98.12 302 PRO A O 1
ATOM 2602 N N . LEU A 1 303 ? -14.775 3.654 10.810 1.00 97.88 303 LEU A N 1
ATOM 2603 C CA . LEU A 1 303 ? -13.586 4.494 10.741 1.00 97.88 303 LEU A CA 1
ATOM 2604 C C . LEU A 1 303 ? -13.679 5.691 11.685 1.00 97.88 303 LEU A C 1
ATOM 2606 O O . LEU A 1 303 ? -14.763 6.093 12.117 1.00 97.88 303 LEU A O 1
ATOM 2610 N N . ILE A 1 304 ? -12.527 6.260 12.015 1.00 97.69 304 ILE A N 1
ATOM 2611 C CA . ILE A 1 304 ? -12.435 7.437 12.875 1.00 97.69 304 ILE A CA 1
ATOM 2612 C C . ILE A 1 304 ? -12.846 8.712 12.128 1.00 97.69 304 ILE A C 1
ATOM 2614 O O . ILE A 1 304 ? -12.540 8.896 10.943 1.00 97.69 304 ILE A O 1
ATOM 2618 N N . SER A 1 305 ? -13.561 9.618 12.798 1.00 97.06 305 SER A N 1
ATOM 2619 C CA . SER A 1 305 ? -13.854 10.927 12.211 1.00 97.06 305 SER A CA 1
ATOM 2620 C C . SER A 1 305 ? -12.603 11.825 12.234 1.00 97.06 305 SER A C 1
ATOM 2622 O O . SER A 1 305 ? -11.716 11.617 13.056 1.00 97.06 305 SER A O 1
ATOM 2624 N N . PRO A 1 306 ? -12.499 12.860 11.380 1.00 96.38 306 PRO A N 1
ATOM 2625 C CA . PRO A 1 306 ? -11.329 13.742 11.388 1.00 96.38 306 PRO A CA 1
ATOM 2626 C C . PRO A 1 306 ? -11.177 14.512 12.707 1.00 96.38 306 PRO A C 1
ATOM 2628 O O . PRO A 1 306 ? -10.062 14.825 13.112 1.00 96.38 306 PRO A O 1
ATOM 2631 N N . LYS A 1 307 ? -12.298 14.802 13.381 1.00 96.50 307 LYS A N 1
ATOM 2632 C CA . LYS A 1 307 ? -12.309 15.440 14.701 1.00 96.50 307 LYS A CA 1
ATOM 2633 C C . LYS A 1 307 ? -11.754 14.495 15.768 1.00 96.50 307 LYS A C 1
ATOM 2635 O O . LYS A 1 307 ? -10.901 14.903 16.547 1.00 96.50 307 LYS A O 1
ATOM 2640 N N . ASP A 1 308 ? -12.200 13.244 15.752 1.00 96.94 308 ASP A N 1
ATOM 2641 C CA . ASP A 1 308 ? -11.766 12.233 16.719 1.00 96.94 308 ASP A CA 1
ATOM 2642 C C . ASP A 1 308 ? -10.298 11.837 16.486 1.00 96.94 308 ASP A C 1
ATOM 2644 O O . ASP A 1 308 ? -9.548 11.655 17.437 1.00 96.94 308 ASP A O 1
ATOM 2648 N N . GLU A 1 309 ? -9.842 11.787 15.227 1.00 96.31 309 GLU A N 1
ATOM 2649 C CA . GLU A 1 309 ? -8.428 11.567 14.879 1.00 96.31 309 GLU A CA 1
ATOM 2650 C C . GLU A 1 309 ? -7.543 12.692 15.435 1.00 96.31 309 GLU A C 1
ATOM 2652 O O . GLU A 1 309 ? -6.463 12.421 15.959 1.00 96.31 309 GLU A O 1
ATOM 2657 N N . LEU A 1 310 ? -7.996 13.951 15.359 1.00 96.19 310 LEU A N 1
ATOM 2658 C CA . LEU A 1 310 ? -7.282 15.087 15.947 1.00 96.19 310 LEU A CA 1
ATOM 2659 C C . LEU A 1 310 ? -7.192 14.960 17.474 1.00 96.19 310 LEU A C 1
ATOM 2661 O O . LEU A 1 310 ? -6.122 15.170 18.045 1.00 96.19 310 LEU A O 1
ATOM 2665 N N . GLU A 1 311 ? -8.299 14.611 18.129 1.00 95.75 311 GLU A N 1
ATOM 2666 C CA . GLU A 1 311 ? -8.353 14.411 19.580 1.00 95.75 311 GLU A CA 1
ATOM 2667 C C . GLU A 1 311 ? -7.419 13.277 20.026 1.00 95.75 311 GLU A C 1
ATOM 2669 O O . GLU A 1 311 ? -6.556 13.485 20.884 1.00 95.75 311 GLU A O 1
ATOM 2674 N N . ALA A 1 312 ? -7.509 12.115 19.373 1.00 93.62 312 ALA A N 1
ATOM 2675 C CA . ALA A 1 312 ? -6.645 10.969 19.633 1.00 93.62 312 ALA A CA 1
ATOM 2676 C C . ALA A 1 312 ? -5.165 11.321 19.435 1.00 93.62 312 ALA A C 1
ATOM 2678 O O . ALA A 1 312 ? -4.321 10.987 20.269 1.00 93.62 312 ALA A O 1
ATOM 2679 N N . LYS A 1 313 ? -4.827 12.047 18.359 1.00 92.62 313 LYS A N 1
ATOM 2680 C CA . LYS A 1 313 ? -3.445 12.457 18.081 1.00 92.62 313 LYS A CA 1
ATOM 2681 C C . LYS A 1 313 ? -2.887 13.408 19.128 1.00 92.62 313 LYS A C 1
ATOM 2683 O O . LYS A 1 313 ? -1.754 13.205 19.565 1.00 92.62 313 LYS A O 1
ATOM 2688 N N . LYS A 1 314 ? -3.669 14.389 19.582 1.00 93.69 314 LYS A N 1
ATOM 2689 C CA . LYS A 1 314 ? -3.270 15.266 20.693 1.00 93.69 314 LYS A CA 1
ATOM 2690 C C . LYS A 1 314 ? -3.018 14.471 21.973 1.00 93.69 314 LYS A C 1
ATOM 2692 O O . LYS A 1 314 ? -2.009 14.703 22.637 1.00 93.69 314 LYS A O 1
ATOM 2697 N N . ALA A 1 315 ? -3.875 13.498 22.282 1.00 91.69 315 ALA A N 1
ATOM 2698 C CA . ALA A 1 315 ? -3.699 12.636 23.447 1.00 91.69 315 ALA A CA 1
ATOM 2699 C C . ALA A 1 315 ? -2.430 11.767 23.344 1.00 91.69 315 ALA A C 1
ATOM 2701 O O . ALA A 1 315 ? -1.667 11.674 24.302 1.00 91.69 315 ALA A O 1
ATOM 2702 N N . VAL A 1 316 ? -2.141 11.193 22.171 1.00 89.12 316 VAL A N 1
ATOM 2703 C CA . VAL A 1 316 ? -0.899 10.434 21.935 1.00 89.12 316 VAL A CA 1
ATOM 2704 C C . VAL A 1 316 ? 0.339 11.314 22.116 1.00 89.12 316 VAL A C 1
ATOM 2706 O O . VAL A 1 316 ? 1.289 10.895 22.778 1.00 89.12 316 VAL A O 1
ATOM 2709 N N . VAL A 1 317 ? 0.332 12.532 21.569 1.00 89.88 317 VAL A N 1
ATOM 2710 C CA . VAL A 1 317 ? 1.437 13.491 21.724 1.00 89.88 317 VAL A CA 1
ATOM 2711 C C . VAL A 1 317 ? 1.643 13.874 23.189 1.00 89.88 317 VAL A C 1
ATOM 2713 O O . VAL A 1 317 ? 2.782 13.900 23.652 1.00 89.88 317 VAL A O 1
ATOM 2716 N N . ALA A 1 318 ? 0.567 14.088 23.949 1.00 87.75 318 ALA A N 1
ATOM 2717 C CA . ALA A 1 318 ? 0.657 14.367 25.382 1.00 87.75 318 ALA A CA 1
ATOM 2718 C C . ALA A 1 318 ? 1.330 13.226 26.172 1.00 87.75 318 ALA A C 1
ATOM 2720 O O . ALA A 1 318 ? 1.976 13.478 27.185 1.00 87.75 318 ALA A O 1
ATOM 2721 N N . LEU A 1 319 ? 1.220 11.979 25.698 1.00 86.12 319 LEU A N 1
ATOM 2722 C CA . LEU A 1 319 ? 1.812 10.807 26.349 1.00 86.12 319 LEU A CA 1
ATOM 2723 C C . LEU A 1 319 ? 3.273 10.538 25.968 1.00 86.12 319 LEU A C 1
ATOM 2725 O O . LEU A 1 319 ? 3.977 9.895 26.745 1.00 86.12 319 LEU A O 1
ATOM 2729 N N . ARG A 1 320 ? 3.720 10.950 24.775 1.00 83.19 320 ARG A N 1
ATOM 2730 C CA . ARG A 1 320 ? 5.041 10.562 24.231 1.00 83.19 320 ARG A CA 1
ATOM 2731 C C . ARG A 1 320 ? 5.955 11.715 23.836 1.00 83.19 320 ARG A C 1
ATOM 2733 O O . ARG A 1 320 ? 7.076 11.464 23.403 1.00 83.19 320 ARG A O 1
ATOM 2740 N N . GLY A 1 321 ? 5.480 12.950 23.963 1.00 78.44 321 GLY A N 1
ATOM 2741 C CA . GLY A 1 321 ? 6.132 14.120 23.390 1.00 78.44 321 GLY A CA 1
ATOM 2742 C C . GLY A 1 321 ? 5.883 14.253 21.884 1.00 78.44 321 GLY A C 1
ATOM 2743 O O . GLY A 1 321 ? 5.224 13.423 21.252 1.00 78.44 321 GLY A O 1
ATOM 2744 N N . TYR A 1 322 ? 6.396 15.338 21.306 1.00 73.19 322 TYR A N 1
ATOM 2745 C CA . TYR A 1 322 ? 6.210 15.651 19.891 1.00 73.19 322 TYR A CA 1
ATOM 2746 C C . TYR A 1 322 ? 7.219 14.918 19.005 1.00 73.19 322 TYR A C 1
ATOM 2748 O O . TYR A 1 322 ? 8.428 15.057 19.174 1.00 73.19 322 TYR A O 1
ATOM 2756 N N . TYR A 1 323 ? 6.702 14.239 17.982 1.00 75.81 323 TYR A N 1
ATOM 2757 C CA . TYR A 1 323 ? 7.435 13.966 16.749 1.00 75.81 323 TYR A CA 1
ATOM 2758 C C . TYR A 1 323 ? 6.999 14.978 15.684 1.00 75.81 323 TYR A C 1
ATOM 2760 O O . TYR A 1 323 ? 5.824 15.348 15.631 1.00 75.81 323 TYR A O 1
ATOM 2768 N N . ASN A 1 324 ? 7.921 15.401 14.812 1.00 79.56 324 ASN A N 1
ATOM 2769 C CA . ASN A 1 324 ? 7.622 16.381 13.757 1.00 79.56 324 ASN A CA 1
ATOM 2770 C C . ASN A 1 324 ? 6.416 15.963 12.897 1.00 79.56 324 ASN A C 1
ATOM 2772 O O . ASN A 1 324 ? 5.550 16.785 12.617 1.00 79.56 324 ASN A O 1
ATOM 2776 N N . GLU A 1 325 ? 6.306 14.675 12.553 1.00 80.25 325 GLU A N 1
ATOM 2777 C CA . GLU A 1 325 ? 5.194 14.168 11.738 1.00 80.25 325 GLU A CA 1
ATOM 2778 C C . GLU A 1 325 ? 3.830 14.246 12.445 1.00 80.25 325 GLU A C 1
ATOM 2780 O O . GLU A 1 325 ? 2.820 14.496 11.786 1.00 80.25 325 GLU A O 1
ATOM 2785 N N . ASP A 1 326 ? 3.777 14.057 13.770 1.00 86.00 326 ASP A N 1
ATOM 2786 C CA . ASP A 1 326 ? 2.523 14.201 14.522 1.00 86.00 326 ASP A CA 1
ATOM 2787 C C . ASP A 1 326 ? 2.092 15.666 14.585 1.00 86.00 326 ASP A C 1
ATOM 2789 O O . ASP A 1 326 ? 0.905 15.958 14.445 1.00 86.00 326 ASP A O 1
ATOM 2793 N N . ARG A 1 327 ? 3.052 16.585 14.751 1.00 87.69 327 ARG A N 1
ATOM 2794 C CA . ARG A 1 327 ? 2.788 18.026 14.769 1.00 87.69 327 ARG A CA 1
ATOM 2795 C C . ARG A 1 327 ? 2.212 18.504 13.439 1.00 87.69 327 ARG A C 1
ATOM 2797 O O . ARG A 1 327 ? 1.150 19.116 13.437 1.00 87.69 327 ARG A O 1
ATOM 2804 N N . GLU A 1 328 ? 2.856 18.156 12.325 1.00 90.75 328 GLU A N 1
ATOM 2805 C CA . GLU A 1 328 ? 2.365 18.492 10.981 1.00 90.75 328 GLU A CA 1
ATOM 2806 C C . GLU A 1 328 ? 0.942 17.957 10.747 1.00 90.75 328 GLU A C 1
ATOM 2808 O O . GLU A 1 328 ? 0.099 18.639 10.161 1.00 90.75 328 GLU A O 1
ATOM 2813 N N . LYS A 1 329 ? 0.644 16.739 11.227 1.00 90.88 329 LYS A N 1
ATOM 2814 C CA . LYS A 1 329 ? -0.682 16.131 11.063 1.00 90.88 329 LYS A CA 1
ATOM 2815 C C . LYS A 1 329 ? -1.744 16.821 11.914 1.00 90.88 329 LYS A C 1
ATOM 2817 O O . LYS A 1 329 ? -2.862 17.006 11.436 1.00 90.88 329 LYS A O 1
ATOM 2822 N N . ILE A 1 330 ? -1.403 17.196 13.147 1.00 94.44 330 ILE A N 1
ATOM 2823 C CA . ILE A 1 330 ? -2.278 17.964 14.041 1.00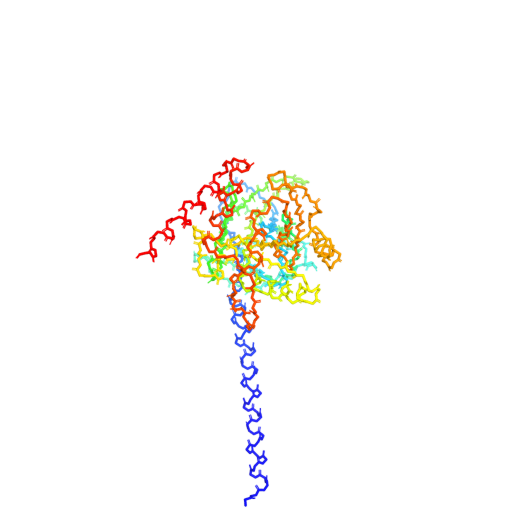 94.44 330 ILE A CA 1
ATOM 2824 C C . ILE A 1 330 ? -2.596 19.323 13.417 1.00 94.44 330 ILE A C 1
ATOM 2826 O O . ILE A 1 330 ? -3.771 19.630 13.242 1.00 94.44 330 ILE A O 1
ATOM 2830 N N . GLU A 1 331 ? -1.579 20.083 13.005 1.00 94.25 331 GLU A N 1
ATOM 2831 C CA . GLU A 1 331 ? -1.752 21.403 12.382 1.00 94.25 331 GLU A CA 1
ATOM 2832 C C . GLU A 1 331 ? -2.607 21.309 11.104 1.00 94.25 331 GLU A C 1
ATOM 2834 O O . GLU A 1 331 ? -3.520 22.108 10.884 1.00 94.25 331 GLU A O 1
ATOM 2839 N N . TRP A 1 332 ? -2.381 20.284 10.274 1.00 94.75 332 TRP A N 1
ATOM 2840 C CA . TRP A 1 332 ? -3.197 20.042 9.083 1.00 94.75 332 TRP A CA 1
ATOM 2841 C C . TRP A 1 332 ? -4.665 19.733 9.422 1.00 94.75 332 TRP A C 1
ATOM 2843 O O . TRP A 1 332 ? -5.567 20.288 8.791 1.00 94.75 332 TRP A O 1
ATOM 2853 N N . LEU A 1 333 ? -4.928 18.881 10.420 1.00 95.38 333 LEU A N 1
ATOM 2854 C CA . LEU A 1 333 ? -6.291 18.567 10.865 1.00 95.38 333 LEU A CA 1
ATOM 2855 C C . LEU A 1 333 ? -6.990 19.790 11.477 1.00 95.38 333 LEU A C 1
ATOM 2857 O O . LEU A 1 333 ? -8.175 19.994 11.222 1.00 95.38 333 LEU A O 1
ATOM 2861 N N . GLU A 1 334 ? -6.280 20.612 12.249 1.00 96.00 334 GLU A N 1
ATOM 2862 C CA . GLU A 1 334 ? -6.815 21.853 12.821 1.00 96.00 334 GLU A CA 1
ATOM 2863 C C . GLU A 1 334 ? -7.244 22.833 11.729 1.00 96.00 334 GLU A C 1
ATOM 2865 O O . GLU A 1 334 ? -8.385 23.299 11.746 1.00 96.00 334 GLU A O 1
ATOM 2870 N N . ASN A 1 335 ? -6.383 23.065 10.733 1.00 94.25 335 ASN A N 1
ATOM 2871 C CA . ASN A 1 335 ? -6.688 23.917 9.581 1.00 94.25 335 ASN A CA 1
ATOM 2872 C C . ASN A 1 335 ? -7.853 23.371 8.742 1.00 94.25 335 ASN A C 1
ATOM 2874 O O . ASN A 1 335 ? -8.710 24.117 8.268 1.00 94.25 335 ASN A O 1
ATOM 2878 N N . LEU A 1 336 ? -7.913 22.051 8.556 1.00 93.00 336 LEU A N 1
ATOM 2879 C CA . LEU A 1 336 ? -9.007 21.408 7.834 1.00 93.00 336 LEU A CA 1
ATOM 2880 C C . LEU A 1 336 ? -10.357 21.597 8.546 1.00 93.00 336 LEU A C 1
ATOM 2882 O O . LEU A 1 336 ? -11.390 21.739 7.889 1.00 93.00 336 LEU A O 1
ATOM 2886 N N . LEU A 1 337 ? -10.361 21.544 9.879 1.00 93.50 337 LEU A N 1
ATOM 2887 C CA . LEU A 1 337 ? -11.572 21.633 10.693 1.00 93.50 337 LEU A CA 1
ATOM 2888 C C . LEU A 1 337 ? -12.018 23.080 10.944 1.00 93.50 337 LEU A C 1
ATOM 2890 O O . LEU A 1 337 ? -13.215 23.301 11.128 1.00 93.50 337 LEU A O 1
ATOM 2894 N N . SER A 1 338 ? -11.104 24.054 10.928 1.00 93.12 338 SER A N 1
ATOM 2895 C CA . SER A 1 338 ? -11.440 25.479 11.045 1.00 93.12 338 SER A CA 1
ATOM 2896 C C . SER A 1 338 ? -12.091 26.031 9.774 1.00 93.12 338 SER A C 1
ATOM 2898 O O . SER A 1 338 ? -13.087 26.737 9.876 1.00 93.12 338 SER A O 1
ATOM 2900 N N . ASN A 1 339 ? -11.615 25.628 8.590 1.00 86.12 339 ASN A N 1
ATOM 2901 C CA . ASN A 1 339 ? -12.116 26.084 7.281 1.00 86.12 339 ASN A CA 1
ATOM 2902 C C . ASN A 1 339 ? -13.490 25.512 6.870 1.00 86.12 339 ASN A C 1
ATOM 2904 O O . ASN A 1 339 ? -13.971 25.785 5.773 1.00 86.12 339 ASN A O 1
ATOM 2908 N N . LYS A 1 340 ? -14.102 24.664 7.704 1.00 70.81 340 LYS A N 1
ATOM 2909 C CA . LYS A 1 340 ? -15.444 24.094 7.475 1.00 70.81 340 LYS A CA 1
ATOM 2910 C C . LYS A 1 340 ? -16.554 24.797 8.263 1.00 70.81 340 LYS A C 1
ATOM 2912 O O . LYS A 1 340 ? -17.704 24.371 8.157 1.00 70.81 340 LYS A O 1
ATOM 2917 N N . LYS A 1 341 ? -16.203 25.793 9.077 1.00 50.84 341 LYS A N 1
ATOM 2918 C CA . LYS A 1 341 ? -17.153 26.731 9.682 1.00 50.84 341 LYS A CA 1
ATOM 2919 C C . LYS A 1 341 ? -17.378 27.887 8.726 1.00 50.84 341 LYS A C 1
ATOM 2921 O O . LYS A 1 341 ? -18.541 28.331 8.666 1.00 50.84 341 LYS A O 1
#

Mean predicted aligned error: 14.36 Å

Radius of gyration: 26.89 Å; Cα contacts (8 Å, |Δi|>4): 597; chains: 1; bounding box: 86×48×65 Å

Secondary structure (DSSP, 8-state):
--HHHHHHHHHHHHHHHHHHHHHHHHHHHHHHHHHS-EEEEEEES--SS--SEEEEEEEE-SSSPPPTTS-EEEEEEETT--EEES-TTT---EEEEEEEETTEEEEEEEE-----PPTT-EEEEEEEEES--SS---EEEEEEE-TT--PPP-BTTBSEEEEEEEETTEEEEEEEEEE--PPPHHHHHHHHHHHHHHHHHTT--EEEEHHHHHHTTT--GGGPPP-SEEEEES-HHHHHHHHHHTGGGEEEEEEEETTTTEEEEEEEETTEEEEEEE-SS-TTGGGGGSPEEEEETTEEEEE--HHHHHHHHHHHHHHH---HHHHHHHHHHHHHHHTT-

Nearest PDB structures (foldseek):
  6qh4-assembly2_B  TM=4.272E-01  e=1.260E-01  Homo sapiens
  7wt6-assembly1_A  TM=3.537E-01  e=5.568E-01  Myco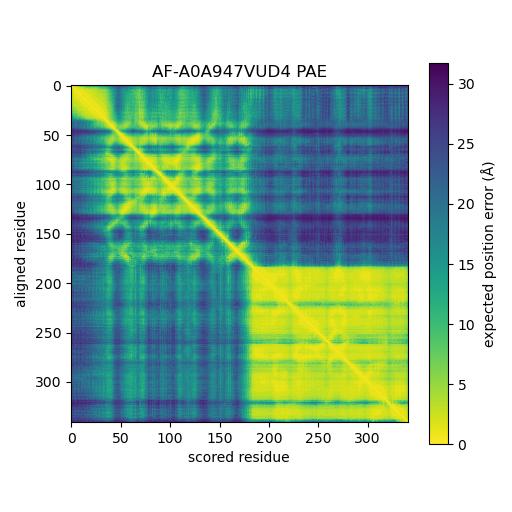bacteriaceae bacterium
  4m1y-assembly1_A  TM=2.165E-01  e=9.508E-01  Homo sapiens
  8xip-assembly1_B  TM=2.306E-01  e=5.657E+00  Homo sapiens